Protein AF-A0A933CHG0-F1 (afdb_monomer_lite)

pLDDT: mean 83.46, std 12.08, range [37.94, 97.44]

Radius of gyration: 23.01 Å; chains: 1; bounding box: 54×75×51 Å

Sequence (224 aa):
MDTLAKDLAVVHARWGAADARAVEIQESIRGACANRHPGESYNRANERQVEEFIGLLREEFAGGTYEVERGGEEGAASLFVARWEQARHRRDAPCVVIERQRLSPWALRTTRWNFIFTVPGDSPEVFLLVAHYDTWRGPGADDNTTGEEILKQYLLADLRTPKRPRLTHVYFLAGSEECGLVGLLSQLLLAGGLIAAIQAWQQGSWLYLAAALALCPLASYRFG

Secondary structure (DSSP, 8-state):
-HHHHHHHHHHHHTTHHHHHHHHHHHHHHHHHHH---TT--HHHHHHHHHHHHHHHHHHHTTTSEEEEEESSSTTHHHHHHHHHHHHHH--SS--EEEEEEEPPTTS--S-SEEEEEEE--SSS-EEEEEEE---SSS--IIIIIHHHHHHHHHHHHHHHSSS--SSEEEEEEESSGGGHHHHHHHHHHHHHHHHHHHHHHHHT-HHHHHHHHHHGGGG-----

Foldseek 3Di:
DPVVVVVVVVVVVVCVVVVVVVVVLVVVLVCLQVQADVPGDLQRSLVVVVVVLVVVCCVVVPPQEAEAEAPDDPPRVVSLVVSVVVQQPDFQAWGWYWYWYAWDPLADFQYGTKIKIKTAAPDQAEDEQEAERGDDDGNCSVPPSSSVSVLSVVVVVQRPDRGHHHYIYMYIHDGRVVCVVLQVVLVVLQVQLVVLVVCCVVVVDPVSVVSNVVSNVSNSNHGD

Structure (mmCIF, N/CA/C/O backbone):
data_AF-A0A933CHG0-F1
#
_entry.id   AF-A0A933CHG0-F1
#
loop_
_atom_site.group_PDB
_atom_site.id
_atom_site.type_symbol
_atom_site.label_atom_id
_atom_site.label_alt_id
_atom_site.label_comp_id
_atom_site.label_asym_id
_atom_site.label_entity_id
_atom_site.label_seq_id
_atom_site.pdbx_PDB_ins_code
_atom_site.Cartn_x
_atom_site.Cartn_y
_atom_site.Cartn_z
_atom_site.occupancy
_atom_site.B_iso_or_equiv
_atom_site.auth_seq_id
_atom_site.auth_comp_id
_atom_site.auth_asym_id
_atom_site.auth_atom_id
_atom_site.pdbx_PDB_model_num
ATOM 1 N N . MET A 1 1 ? 14.274 -43.061 -8.828 1.00 56.06 1 MET A N 1
ATOM 2 C CA . MET A 1 1 ? 13.926 -41.646 -9.098 1.00 56.06 1 MET A CA 1
ATOM 3 C C . MET A 1 1 ? 12.417 -41.388 -9.138 1.00 56.06 1 MET A C 1
ATOM 5 O O . MET A 1 1 ? 12.035 -40.242 -8.984 1.00 56.06 1 MET A O 1
ATOM 9 N N . ASP A 1 2 ? 11.563 -42.410 -9.280 1.00 72.50 2 ASP A N 1
ATOM 10 C CA . ASP A 1 2 ? 10.112 -42.233 -9.492 1.00 72.50 2 ASP A CA 1
ATOM 11 C C . ASP A 1 2 ? 9.286 -42.007 -8.201 1.00 72.50 2 ASP A C 1
ATOM 13 O O . ASP A 1 2 ? 8.301 -41.278 -8.200 1.00 72.50 2 ASP A O 1
ATOM 17 N N . THR A 1 3 ? 9.712 -42.568 -7.065 1.00 73.81 3 THR A N 1
ATOM 18 C CA . THR A 1 3 ? 9.018 -42.417 -5.770 1.00 73.81 3 THR A CA 1
ATOM 19 C C . THR A 1 3 ? 9.155 -41.015 -5.184 1.00 73.81 3 THR A C 1
ATOM 21 O O . THR A 1 3 ? 8.153 -40.406 -4.843 1.00 73.81 3 THR A O 1
ATOM 24 N N . LEU A 1 4 ? 10.368 -40.451 -5.172 1.00 74.94 4 LEU A N 1
ATOM 25 C CA . LEU A 1 4 ? 10.611 -39.090 -4.676 1.00 74.94 4 LEU A CA 1
ATOM 26 C C . LEU A 1 4 ? 9.810 -38.036 -5.462 1.00 74.94 4 LEU A C 1
ATOM 28 O O . LEU A 1 4 ? 9.261 -37.116 -4.867 1.00 74.94 4 LEU A O 1
ATOM 32 N N . ALA A 1 5 ? 9.709 -38.186 -6.787 1.00 74.94 5 ALA A N 1
ATOM 33 C CA . ALA A 1 5 ? 8.929 -37.285 -7.633 1.00 74.94 5 ALA A CA 1
ATOM 34 C C . ALA A 1 5 ? 7.419 -37.381 -7.348 1.00 74.94 5 ALA A C 1
ATOM 36 O O . ALA A 1 5 ? 6.738 -36.357 -7.302 1.00 74.94 5 ALA A O 1
ATOM 37 N N . LYS A 1 6 ? 6.899 -38.592 -7.100 1.00 75.94 6 LYS A N 1
ATOM 38 C CA . LYS A 1 6 ? 5.506 -38.808 -6.678 1.00 75.94 6 LYS A CA 1
ATOM 39 C C . LYS A 1 6 ? 5.229 -38.243 -5.286 1.00 75.94 6 LYS A C 1
ATOM 41 O O . LYS A 1 6 ? 4.208 -37.587 -5.100 1.00 75.94 6 LYS A O 1
ATOM 46 N N . ASP A 1 7 ? 6.145 -38.433 -4.342 1.00 78.69 7 ASP A N 1
ATOM 47 C CA . ASP A 1 7 ? 6.012 -37.922 -2.975 1.00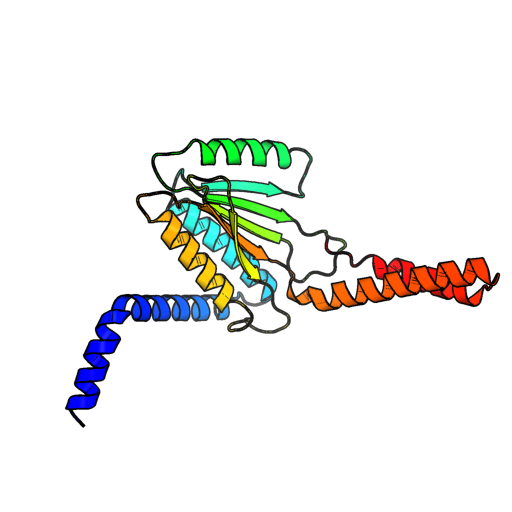 78.69 7 ASP A CA 1
ATOM 48 C C . ASP A 1 7 ? 6.030 -36.386 -2.953 1.00 78.69 7 ASP A C 1
ATOM 50 O O . ASP A 1 7 ? 5.183 -35.762 -2.312 1.00 78.69 7 ASP A O 1
ATOM 54 N N . LEU A 1 8 ? 6.921 -35.765 -3.734 1.00 72.75 8 LEU A N 1
ATOM 55 C CA . LEU A 1 8 ? 6.929 -34.316 -3.956 1.00 72.75 8 LEU A CA 1
ATOM 56 C C . LEU A 1 8 ? 5.630 -33.840 -4.608 1.00 72.75 8 LEU A C 1
ATOM 58 O O . LEU A 1 8 ? 5.041 -32.879 -4.125 1.00 72.75 8 LEU A O 1
ATOM 62 N N . ALA A 1 9 ? 5.131 -34.517 -5.643 1.00 74.56 9 ALA A N 1
ATOM 63 C CA . ALA A 1 9 ? 3.878 -34.135 -6.292 1.00 74.56 9 ALA A CA 1
ATOM 64 C C . ALA A 1 9 ? 2.680 -34.164 -5.324 1.00 74.56 9 ALA A C 1
ATOM 66 O O . ALA A 1 9 ? 1.841 -33.267 -5.364 1.00 74.56 9 ALA A O 1
ATOM 67 N N . VAL A 1 10 ? 2.617 -35.139 -4.410 1.00 77.00 10 VAL A N 1
ATOM 68 C CA . VAL A 1 10 ? 1.575 -35.211 -3.367 1.00 77.00 10 VAL A CA 1
ATOM 69 C C . VAL A 1 10 ? 1.716 -34.082 -2.345 1.00 77.00 10 VAL A C 1
ATOM 71 O O . VAL A 1 10 ? 0.706 -33.552 -1.880 1.00 77.00 10 VAL A O 1
ATOM 74 N N . VAL A 1 11 ? 2.943 -33.693 -1.990 1.00 70.00 11 VAL A N 1
ATOM 75 C CA . VAL A 1 11 ? 3.192 -32.545 -1.106 1.00 70.00 11 VAL A CA 1
ATOM 76 C C . VAL A 1 11 ? 2.810 -31.236 -1.799 1.00 70.00 11 VAL A C 1
ATOM 78 O O . VAL A 1 11 ? 2.064 -30.456 -1.216 1.00 70.00 11 VAL A O 1
ATOM 81 N N . HIS A 1 12 ? 3.232 -31.019 -3.044 1.00 66.44 12 HIS A N 1
ATOM 82 C CA . HIS A 1 12 ? 2.905 -29.825 -3.831 1.00 66.44 12 HIS A CA 1
ATOM 83 C C . HIS A 1 12 ? 1.410 -29.711 -4.138 1.00 66.44 12 HIS A C 1
ATOM 85 O O . HIS A 1 12 ? 0.852 -28.623 -4.058 1.00 66.44 12 HIS A O 1
ATOM 91 N N . ALA A 1 13 ? 0.713 -30.824 -4.384 1.00 70.25 13 ALA A N 1
ATOM 92 C CA . ALA A 1 13 ? -0.734 -30.812 -4.600 1.00 70.25 13 ALA A CA 1
ATOM 93 C C . ALA A 1 13 ? -1.509 -30.214 -3.410 1.00 70.25 13 ALA A C 1
ATOM 95 O O . ALA A 1 13 ? -2.532 -29.563 -3.613 1.00 70.25 13 ALA A O 1
ATOM 96 N N . ARG A 1 14 ? -1.006 -30.367 -2.174 1.00 65.56 14 ARG A N 1
ATOM 97 C CA . ARG A 1 14 ? -1.597 -29.742 -0.972 1.00 65.56 14 ARG A CA 1
ATOM 98 C C . ARG A 1 14 ? -1.479 -28.218 -0.982 1.00 65.56 14 ARG A C 1
ATOM 100 O O . ARG A 1 14 ? -2.258 -27.549 -0.311 1.00 65.56 14 ARG A O 1
ATOM 107 N N . TRP A 1 15 ? -0.530 -27.692 -1.749 1.00 58.38 15 TRP A N 1
ATOM 108 C CA . TRP A 1 15 ? -0.221 -26.274 -1.879 1.00 58.38 15 TRP A CA 1
ATOM 109 C C . TRP A 1 15 ? -0.557 -25.721 -3.263 1.00 58.38 15 TRP A C 1
ATOM 111 O O . TRP A 1 15 ? -0.242 -24.570 -3.524 1.00 58.38 15 TRP A O 1
ATOM 121 N N . GLY A 1 16 ? -1.236 -26.470 -4.141 1.00 63.81 16 GLY A N 1
ATOM 122 C CA . GLY A 1 16 ? -1.478 -26.036 -5.525 1.00 63.81 16 GLY A CA 1
ATOM 123 C C . GLY A 1 16 ? -2.173 -24.670 -5.637 1.00 63.81 16 GLY A C 1
ATOM 124 O O . GLY A 1 16 ? -1.869 -23.891 -6.535 1.00 63.81 16 GLY A O 1
ATOM 125 N N . ALA A 1 17 ? -3.045 -24.335 -4.679 1.00 70.12 17 ALA A N 1
ATOM 126 C CA . ALA A 1 17 ? -3.645 -23.004 -4.577 1.00 70.12 17 ALA A CA 1
ATOM 127 C C . ALA A 1 17 ? -2.637 -21.916 -4.150 1.00 70.12 17 ALA A C 1
ATOM 129 O O . ALA A 1 17 ? -2.712 -20.790 -4.633 1.00 70.12 17 ALA A O 1
ATOM 130 N N . ALA A 1 18 ? -1.686 -22.246 -3.273 1.00 70.12 18 ALA A N 1
ATOM 131 C CA . ALA A 1 18 ? -0.604 -21.350 -2.872 1.00 70.12 18 ALA A CA 1
ATOM 132 C C . ALA A 1 18 ? 0.417 -21.146 -4.004 1.00 70.12 18 ALA A C 1
ATOM 134 O O . ALA A 1 18 ? 0.850 -20.020 -4.217 1.00 70.12 18 ALA A O 1
ATOM 135 N N . ASP A 1 19 ? 0.733 -22.190 -4.776 1.00 77.62 19 ASP A N 1
ATOM 136 C CA . ASP A 1 19 ? 1.618 -22.098 -5.944 1.00 77.62 19 ASP A CA 1
ATOM 137 C C . ASP A 1 19 ? 0.990 -21.222 -7.038 1.00 77.62 19 ASP A C 1
ATOM 139 O O . ASP A 1 19 ? 1.638 -20.311 -7.550 1.00 77.62 19 ASP A O 1
ATOM 143 N N . ALA A 1 20 ? -0.298 -21.419 -7.342 1.00 81.00 20 ALA A N 1
ATOM 144 C CA . ALA A 1 20 ? -1.024 -20.559 -8.278 1.00 81.00 20 ALA A CA 1
ATOM 145 C C . ALA A 1 20 ? -1.040 -19.093 -7.811 1.00 81.00 20 ALA A C 1
ATOM 147 O O . ALA A 1 20 ? -0.793 -18.184 -8.602 1.00 81.00 20 ALA A O 1
ATOM 148 N N . ARG A 1 21 ? -1.256 -18.865 -6.509 1.00 81.50 21 ARG A N 1
ATOM 149 C CA . ARG A 1 21 ? -1.220 -17.526 -5.910 1.00 81.50 21 ARG A CA 1
ATOM 150 C C . ARG A 1 21 ? 0.168 -16.894 -5.974 1.00 81.50 21 ARG A C 1
ATOM 152 O O . ARG A 1 21 ? 0.282 -15.698 -6.220 1.00 81.50 21 ARG A O 1
ATOM 159 N N . ALA A 1 22 ? 1.221 -17.679 -5.770 1.00 85.94 22 ALA A N 1
ATOM 160 C CA . ALA A 1 22 ? 2.596 -17.212 -5.884 1.00 85.94 22 ALA A CA 1
ATOM 161 C C . ALA A 1 22 ? 2.940 -16.824 -7.328 1.00 85.94 22 ALA A C 1
ATOM 163 O O . ALA A 1 22 ? 3.597 -15.806 -7.534 1.00 85.94 22 ALA A O 1
ATOM 164 N N . VAL A 1 23 ? 2.469 -17.584 -8.323 1.00 88.50 23 VAL A N 1
ATOM 165 C CA . VAL A 1 23 ? 2.635 -17.231 -9.743 1.00 88.50 23 VAL A CA 1
ATOM 166 C C . VAL A 1 23 ? 1.923 -15.919 -10.064 1.00 88.50 23 VAL A C 1
ATOM 168 O O . VAL A 1 23 ? 2.544 -15.038 -10.650 1.00 88.50 23 VAL A O 1
ATOM 171 N N . GLU A 1 24 ? 0.675 -15.751 -9.621 1.00 87.75 24 GLU A N 1
ATOM 172 C CA . GLU A 1 24 ? -0.082 -14.504 -9.799 1.00 87.75 24 GLU A CA 1
ATOM 173 C C . GLU A 1 24 ? 0.659 -13.306 -9.186 1.00 87.75 24 GLU A C 1
ATOM 175 O O . GLU A 1 24 ? 0.861 -12.295 -9.851 1.00 87.75 24 GLU A O 1
ATOM 180 N N . ILE A 1 25 ? 1.155 -13.441 -7.950 1.00 89.19 25 ILE A N 1
ATOM 181 C CA . ILE A 1 25 ? 1.951 -12.396 -7.289 1.00 89.19 25 ILE A CA 1
ATOM 182 C C . ILE A 1 25 ? 3.222 -12.088 -8.091 1.00 89.19 25 ILE A C 1
ATOM 184 O O . ILE A 1 25 ? 3.541 -10.924 -8.314 1.00 89.19 25 ILE A O 1
ATOM 188 N N . GLN A 1 26 ? 3.945 -13.106 -8.566 1.00 92.06 26 GLN A N 1
ATOM 189 C CA . GLN A 1 26 ? 5.151 -12.902 -9.375 1.00 92.06 26 GLN A CA 1
ATOM 190 C C . GLN A 1 26 ? 4.858 -12.199 -10.703 1.00 92.06 26 GLN A C 1
ATOM 192 O O . GLN A 1 26 ? 5.667 -11.390 -11.159 1.00 92.06 26 GLN A O 1
ATOM 197 N N . GLU A 1 27 ? 3.734 -12.509 -11.343 1.00 93.12 27 GLU A N 1
ATOM 198 C CA . GLU A 1 27 ? 3.296 -11.842 -12.567 1.00 93.12 27 GLU A CA 1
ATOM 199 C C . GLU A 1 27 ? 2.912 -10.388 -12.306 1.00 93.12 27 GLU A C 1
ATOM 201 O O . GLU A 1 27 ? 3.378 -9.515 -13.041 1.00 93.12 27 GLU A O 1
ATOM 206 N N . SER A 1 28 ? 2.178 -10.110 -11.225 1.00 90.56 28 SER A N 1
ATOM 207 C CA . SER A 1 28 ? 1.874 -8.742 -10.797 1.00 90.56 28 SER A CA 1
ATOM 208 C C . SER A 1 28 ? 3.139 -7.944 -10.501 1.00 90.56 28 SER A C 1
ATOM 210 O O . SER A 1 28 ? 3.278 -6.838 -11.015 1.00 90.56 28 SER A O 1
ATOM 212 N N . ILE A 1 29 ? 4.110 -8.515 -9.776 1.00 91.31 29 ILE A N 1
ATOM 213 C CA . ILE A 1 29 ? 5.400 -7.859 -9.498 1.00 91.31 29 ILE A CA 1
ATOM 214 C C . ILE A 1 29 ? 6.130 -7.548 -10.807 1.00 91.31 29 ILE A C 1
ATOM 216 O O . ILE A 1 29 ? 6.576 -6.422 -11.014 1.00 91.31 29 ILE A O 1
ATOM 220 N N . ARG A 1 30 ? 6.237 -8.515 -11.732 1.00 92.62 30 ARG A N 1
ATOM 221 C CA . ARG A 1 30 ? 6.865 -8.262 -13.043 1.00 92.62 30 ARG A CA 1
ATOM 222 C C . ARG A 1 30 ? 6.141 -7.155 -13.804 1.00 92.62 30 ARG A C 1
ATOM 224 O O . ARG A 1 30 ? 6.805 -6.307 -14.399 1.00 92.62 30 ARG A O 1
ATOM 231 N N . GLY A 1 31 ? 4.809 -7.164 -13.777 1.00 90.12 31 GLY A N 1
ATOM 232 C CA . GLY A 1 31 ? 3.965 -6.131 -14.364 1.00 90.12 31 GLY A CA 1
ATOM 233 C C . GLY A 1 31 ? 4.266 -4.758 -13.772 1.00 90.12 31 GLY A C 1
ATOM 234 O O . GLY A 1 31 ? 4.619 -3.850 -14.517 1.00 90.12 31 GLY A O 1
ATOM 235 N N . ALA A 1 32 ? 4.221 -4.625 -12.448 1.00 87.75 32 ALA A N 1
ATOM 236 C CA . ALA A 1 32 ? 4.522 -3.396 -11.717 1.00 87.75 32 ALA A CA 1
ATOM 237 C C . ALA A 1 32 ? 5.923 -2.854 -12.049 1.00 87.75 32 ALA A C 1
ATOM 239 O O . ALA A 1 32 ? 6.078 -1.690 -12.427 1.00 87.75 32 ALA A O 1
ATOM 240 N N . CYS A 1 33 ? 6.941 -3.719 -12.031 1.00 87.62 33 CYS A N 1
ATOM 241 C CA . CYS A 1 33 ? 8.318 -3.346 -12.349 1.00 87.62 33 CYS A CA 1
ATOM 242 C C . CYS A 1 33 ? 8.514 -2.896 -13.810 1.00 87.62 33 CYS A C 1
ATOM 244 O O . CYS A 1 33 ? 9.384 -2.066 -14.088 1.00 87.62 33 CYS A O 1
ATOM 246 N N . ALA A 1 34 ? 7.744 -3.451 -14.752 1.00 89.88 34 ALA A N 1
ATOM 247 C CA . ALA A 1 34 ? 7.838 -3.132 -16.177 1.00 89.88 34 ALA A CA 1
ATOM 248 C C . ALA A 1 34 ? 6.931 -1.962 -16.600 1.00 89.88 34 ALA A C 1
ATOM 250 O O . ALA A 1 34 ? 7.231 -1.272 -17.576 1.00 89.88 34 ALA A O 1
ATOM 251 N N . ASN A 1 35 ? 5.836 -1.721 -15.875 1.00 85.06 35 ASN A N 1
ATOM 252 C CA . ASN A 1 35 ? 4.782 -0.762 -16.209 1.00 85.06 35 ASN A CA 1
ATOM 253 C C . ASN A 1 35 ? 5.141 0.675 -15.793 1.00 85.06 35 ASN A C 1
ATOM 255 O O . ASN A 1 35 ? 4.402 1.342 -15.065 1.00 85.06 35 ASN A O 1
ATOM 259 N N . ARG A 1 36 ? 6.295 1.157 -16.260 1.00 91.31 36 ARG A N 1
ATOM 260 C CA . ARG A 1 36 ? 6.745 2.548 -16.121 1.00 91.31 36 ARG A CA 1
ATOM 261 C C . ARG A 1 36 ? 6.706 3.234 -17.479 1.00 91.31 36 ARG A C 1
ATOM 263 O O . ARG A 1 36 ? 7.294 2.739 -18.442 1.00 91.31 36 ARG A O 1
ATOM 270 N N . HIS A 1 37 ? 6.072 4.399 -17.560 1.00 90.94 37 HIS A N 1
ATOM 271 C CA . HIS A 1 37 ? 6.030 5.155 -18.808 1.00 90.94 37 HIS A CA 1
ATOM 272 C C . HIS A 1 37 ? 7.396 5.783 -19.150 1.00 90.94 37 HIS A C 1
ATOM 274 O O . HIS A 1 37 ? 8.185 6.105 -18.253 1.00 90.94 37 HIS A O 1
ATOM 280 N N . PRO A 1 38 ? 7.703 6.010 -20.442 1.00 91.00 38 PRO A N 1
ATOM 281 C CA . PRO A 1 38 ? 8.909 6.730 -20.835 1.00 91.00 38 PRO A CA 1
ATOM 282 C C . PRO A 1 38 ? 8.991 8.110 -20.163 1.00 91.00 38 PRO A C 1
ATOM 284 O O . PRO A 1 38 ? 8.072 8.917 -20.265 1.00 91.00 38 PRO A O 1
ATOM 287 N N . GLY A 1 39 ? 10.099 8.377 -19.465 1.00 89.25 39 GLY A N 1
ATOM 288 C CA . GLY A 1 39 ? 10.318 9.634 -18.733 1.00 89.25 39 GLY A CA 1
ATOM 289 C C . GLY A 1 39 ? 9.680 9.707 -17.338 1.00 89.25 39 GLY A C 1
ATOM 290 O O . GLY A 1 39 ? 9.928 10.667 -16.612 1.00 89.25 39 GLY A O 1
ATOM 291 N N . GLU A 1 40 ? 8.912 8.698 -16.924 1.00 93.06 40 GLU A N 1
ATOM 292 C CA . GLU A 1 40 ? 8.341 8.601 -15.578 1.00 93.06 40 GLU A CA 1
ATOM 293 C C . GLU A 1 40 ? 9.400 8.107 -14.574 1.00 93.06 40 GLU A C 1
ATOM 295 O O . GLU A 1 40 ? 10.226 7.242 -14.888 1.00 93.06 40 GLU A O 1
ATOM 300 N N . SER A 1 41 ? 9.412 8.652 -13.354 1.00 91.50 41 SER A N 1
ATOM 301 C CA . SER A 1 41 ? 10.220 8.091 -12.265 1.00 91.50 41 SER A CA 1
ATOM 302 C C . SER A 1 41 ? 9.536 6.855 -11.681 1.00 91.50 41 SER A C 1
ATOM 304 O O . SER A 1 41 ? 8.314 6.756 -11.720 1.00 91.50 41 SER A O 1
ATOM 306 N N . TYR A 1 42 ? 10.300 5.936 -11.086 1.00 91.06 42 TYR A N 1
ATOM 307 C CA . TYR A 1 42 ? 9.718 4.761 -10.425 1.00 91.06 42 TYR A CA 1
ATOM 308 C C . TYR A 1 42 ? 8.703 5.153 -9.343 1.00 91.06 42 TYR A C 1
ATOM 310 O O . TYR A 1 42 ? 7.581 4.678 -9.372 1.00 91.06 42 TYR A O 1
ATOM 318 N N . ASN A 1 43 ? 9.011 6.149 -8.509 1.00 92.25 43 ASN A N 1
ATOM 319 C CA . ASN A 1 43 ? 8.068 6.628 -7.490 1.00 92.25 43 ASN A CA 1
ATOM 320 C C . ASN A 1 43 ? 6.750 7.183 -8.062 1.00 92.25 43 ASN A C 1
ATOM 322 O O . ASN A 1 43 ? 5.702 7.010 -7.448 1.00 92.25 43 ASN A O 1
ATOM 326 N N . ARG A 1 44 ? 6.767 7.822 -9.244 1.00 92.62 44 ARG A N 1
ATOM 327 C CA . ARG A 1 44 ? 5.519 8.243 -9.906 1.00 92.62 44 ARG A CA 1
ATOM 328 C C . ARG A 1 44 ? 4.748 7.061 -10.484 1.00 92.62 44 ARG A C 1
ATOM 330 O O . ARG A 1 44 ? 3.527 7.052 -10.377 1.00 92.62 44 ARG A O 1
ATOM 337 N N . ALA A 1 45 ? 5.453 6.094 -11.068 1.00 93.44 45 ALA A N 1
ATOM 338 C CA . ALA A 1 45 ? 4.837 4.871 -11.564 1.00 93.44 45 ALA A CA 1
ATOM 339 C C . ALA A 1 45 ? 4.166 4.099 -10.422 1.00 93.44 45 ALA A C 1
ATOM 341 O O . ALA A 1 45 ? 3.008 3.732 -10.557 1.00 93.44 45 ALA A O 1
ATOM 342 N N . ASN A 1 46 ? 4.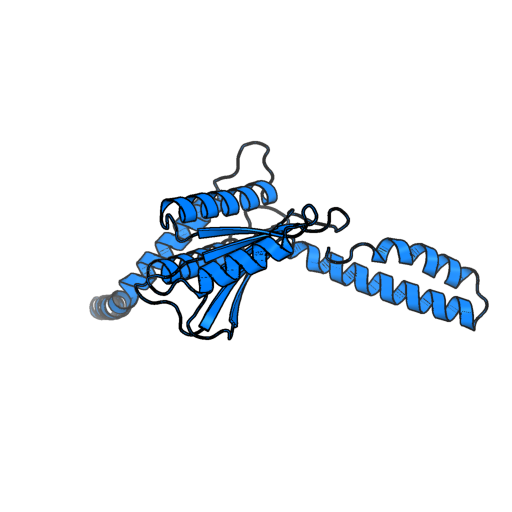838 3.949 -9.280 1.00 93.00 46 ASN A N 1
ATOM 343 C CA . ASN A 1 46 ? 4.303 3.235 -8.123 1.00 93.00 46 ASN A CA 1
ATOM 344 C C . ASN A 1 46 ? 3.057 3.941 -7.560 1.00 93.00 46 ASN A C 1
ATOM 346 O O . ASN A 1 46 ? 2.028 3.303 -7.372 1.00 93.00 46 ASN A O 1
ATOM 350 N N . GLU A 1 47 ? 3.076 5.274 -7.394 1.00 94.06 47 GLU A N 1
ATOM 351 C CA . GLU A 1 47 ? 1.863 6.027 -7.017 1.00 94.06 47 GLU A CA 1
ATOM 352 C C . GLU A 1 47 ? 0.705 5.800 -7.994 1.00 94.06 47 GLU A C 1
ATOM 354 O O . GLU A 1 47 ? -0.430 5.571 -7.577 1.00 94.06 47 GLU A O 1
ATOM 359 N N . ARG A 1 48 ? 0.983 5.877 -9.301 1.00 95.19 48 ARG A N 1
ATOM 360 C CA . ARG A 1 48 ? -0.025 5.642 -10.337 1.00 95.19 48 ARG A CA 1
ATOM 361 C C . ARG A 1 48 ? -0.573 4.219 -10.253 1.00 95.19 48 ARG A C 1
ATOM 363 O O . ARG A 1 48 ? -1.778 4.051 -10.368 1.00 95.19 48 ARG A O 1
ATOM 370 N N . GLN A 1 49 ? 0.272 3.220 -10.029 1.00 94.56 49 GLN A N 1
ATOM 371 C CA . GLN A 1 49 ? -0.142 1.822 -9.912 1.00 94.56 49 GLN A CA 1
ATOM 372 C C . GLN A 1 49 ? -1.029 1.582 -8.681 1.00 94.56 49 GLN A C 1
ATOM 374 O O . GLN A 1 49 ? -1.994 0.821 -8.767 1.00 94.56 49 GLN A O 1
ATOM 379 N N . VAL A 1 50 ? -0.781 2.266 -7.557 1.00 95.62 50 VAL A N 1
ATOM 380 C CA . VAL A 1 50 ? -1.699 2.233 -6.404 1.00 95.62 50 VAL A CA 1
ATOM 381 C C . VAL A 1 50 ? -3.054 2.858 -6.762 1.00 95.62 50 VAL A C 1
ATOM 383 O O . VAL A 1 50 ? -4.098 2.306 -6.418 1.00 95.62 50 VAL A O 1
ATOM 386 N N . GLU A 1 51 ? -3.073 3.967 -7.504 1.00 96.88 51 GLU A N 1
ATOM 387 C CA . GLU A 1 51 ? -4.319 4.592 -7.979 1.00 96.88 51 GLU A CA 1
ATOM 388 C C . GLU A 1 51 ? -5.071 3.734 -9.011 1.00 96.88 51 GLU A C 1
ATOM 390 O O . GLU A 1 51 ? -6.302 3.658 -8.982 1.00 96.88 51 GLU A O 1
ATOM 395 N N . GLU A 1 52 ? -4.353 3.049 -9.902 1.00 96.25 52 GLU A N 1
ATOM 396 C CA . GLU A 1 52 ? -4.913 2.063 -10.835 1.00 96.25 52 GLU A CA 1
ATOM 397 C C . GLU A 1 52 ? -5.557 0.904 -10.070 1.00 96.25 52 GLU A C 1
ATOM 399 O O . GLU A 1 52 ? -6.680 0.507 -10.381 1.00 96.25 52 GLU A O 1
ATOM 404 N N . PHE A 1 53 ? -4.905 0.423 -9.009 1.00 97.00 53 PHE A N 1
ATOM 405 C CA . PHE A 1 53 ? -5.474 -0.587 -8.123 1.00 97.00 53 PHE A CA 1
ATOM 406 C C . PHE A 1 53 ? -6.734 -0.084 -7.401 1.00 97.00 53 PHE A C 1
ATOM 408 O O . PHE A 1 53 ? -7.725 -0.807 -7.329 1.00 97.00 53 PHE A O 1
ATOM 415 N N . ILE A 1 54 ? -6.771 1.173 -6.945 1.00 97.44 54 ILE A N 1
ATOM 416 C CA . ILE A 1 54 ? -8.006 1.787 -6.421 1.00 97.44 54 ILE A CA 1
ATOM 417 C C . ILE A 1 54 ? -9.094 1.857 -7.509 1.00 97.44 54 ILE A C 1
ATOM 419 O O . ILE A 1 54 ? -10.274 1.649 -7.225 1.00 97.44 54 ILE A O 1
ATOM 423 N N . GLY A 1 55 ? -8.721 2.123 -8.765 1.00 97.44 55 GLY A N 1
ATOM 424 C CA . GLY A 1 55 ? -9.586 1.960 -9.942 1.00 97.44 55 GLY A CA 1
ATOM 425 C C . GLY A 1 55 ? -10.216 0.576 -10.021 1.00 97.44 55 GLY A C 1
ATOM 426 O O . GLY A 1 55 ? -11.439 0.465 -10.023 1.00 97.44 55 GLY A O 1
ATOM 427 N N . LEU A 1 56 ? -9.388 -0.463 -9.974 1.00 96.56 56 LEU A N 1
ATOM 428 C CA . LEU A 1 56 ? -9.836 -1.853 -9.992 1.00 96.56 56 LEU A CA 1
ATOM 429 C C . LEU A 1 56 ? -10.789 -2.165 -8.832 1.00 96.56 56 LEU A C 1
ATOM 431 O O . LEU A 1 56 ? -11.831 -2.776 -9.052 1.00 96.56 56 LEU A O 1
ATOM 435 N N . LEU A 1 57 ? -10.492 -1.708 -7.611 1.00 97.19 57 LEU A N 1
ATOM 436 C CA . LEU A 1 57 ? -11.373 -1.932 -6.460 1.00 97.19 57 LEU A CA 1
ATOM 437 C C . LEU A 1 57 ? -12.758 -1.304 -6.661 1.00 97.19 57 LEU A C 1
ATOM 439 O O . LEU A 1 57 ? -13.764 -1.913 -6.298 1.00 97.19 57 LEU A O 1
ATOM 443 N N . ARG A 1 58 ? -12.823 -0.098 -7.237 1.00 96.25 58 ARG A N 1
ATOM 444 C CA . ARG A 1 58 ? -14.099 0.575 -7.537 1.00 96.25 58 ARG A CA 1
ATOM 445 C C . ARG A 1 58 ? -14.935 -0.205 -8.543 1.00 96.25 58 ARG A C 1
ATOM 447 O O . ARG A 1 58 ? -16.156 -0.249 -8.408 1.00 96.25 58 ARG A O 1
ATOM 454 N N . GLU A 1 59 ? -14.281 -0.772 -9.550 1.00 96.06 59 GLU A N 1
ATOM 455 C CA . GLU A 1 59 ? -14.933 -1.543 -10.605 1.00 96.06 59 GLU A CA 1
ATOM 456 C C . GLU A 1 59 ? -15.402 -2.910 -10.093 1.00 96.06 59 GLU A C 1
ATOM 458 O O . GLU A 1 59 ? -16.568 -3.263 -10.269 1.00 96.06 59 GLU A O 1
ATOM 463 N N . GLU A 1 60 ? -14.528 -3.657 -9.413 1.00 95.31 60 GLU A N 1
ATOM 464 C CA . GLU A 1 60 ? -14.813 -5.018 -8.940 1.00 95.31 60 GLU A CA 1
ATOM 465 C C . GLU A 1 60 ? -15.788 -5.035 -7.749 1.00 95.31 60 GLU A C 1
ATOM 467 O O . GLU A 1 60 ? -16.650 -5.910 -7.662 1.00 95.31 60 GLU A O 1
ATOM 472 N N . PHE A 1 61 ? -15.707 -4.044 -6.854 1.00 93.44 61 PHE A N 1
ATOM 473 C CA . PHE A 1 61 ? -16.510 -3.967 -5.626 1.00 93.44 61 PHE A CA 1
ATOM 474 C C . PHE A 1 61 ? -17.435 -2.746 -5.624 1.00 93.44 61 PHE A C 1
ATOM 476 O O . PHE A 1 61 ? -17.513 -2.001 -4.641 1.00 93.44 61 PHE A O 1
ATOM 483 N N . ALA A 1 62 ? -18.157 -2.534 -6.727 1.00 88.44 62 ALA A N 1
ATOM 484 C CA . ALA A 1 62 ? -19.064 -1.403 -6.900 1.00 88.44 62 ALA A CA 1
ATOM 485 C C . ALA A 1 62 ? -20.034 -1.231 -5.708 1.00 88.44 62 ALA A C 1
ATOM 487 O O . ALA A 1 62 ? -20.736 -2.153 -5.289 1.00 88.44 62 ALA A O 1
ATOM 488 N N . GLY A 1 63 ? -20.056 -0.025 -5.131 1.00 86.50 63 GLY A N 1
ATOM 489 C CA . GLY A 1 63 ? -20.849 0.304 -3.936 1.00 86.50 63 GLY A CA 1
ATOM 490 C C . GLY A 1 63 ? -20.246 -0.165 -2.602 1.00 86.50 63 GLY A C 1
ATOM 491 O O . GLY A 1 63 ? -20.794 0.144 -1.545 1.00 86.50 63 GLY A O 1
ATOM 492 N N . GLY A 1 64 ? -19.134 -0.906 -2.624 1.00 90.88 64 GLY A N 1
ATOM 493 C CA . GLY A 1 64 ? -18.349 -1.352 -1.464 1.00 90.88 64 GLY A CA 1
ATOM 494 C C . GLY A 1 64 ? -17.055 -0.578 -1.229 1.00 90.88 64 GLY A C 1
ATOM 495 O O . GLY A 1 64 ? -16.316 -0.916 -0.310 1.00 90.88 64 GLY A O 1
ATOM 496 N N . THR A 1 65 ? -16.784 0.459 -2.016 1.00 94.38 65 THR A N 1
ATOM 497 C CA . THR A 1 65 ? -15.593 1.306 -1.891 1.00 94.38 65 THR A CA 1
ATOM 498 C C . THR A 1 65 ? -15.961 2.702 -1.399 1.00 94.38 65 THR A C 1
ATOM 500 O O . THR A 1 65 ? -16.775 3.390 -2.020 1.00 94.38 65 THR A O 1
ATOM 503 N N . TYR A 1 66 ? -15.335 3.146 -0.312 1.00 93.25 66 TYR A N 1
ATOM 504 C CA . TYR A 1 66 ? -15.543 4.469 0.272 1.00 93.25 66 TYR A CA 1
ATOM 505 C C . TYR A 1 66 ? -14.231 5.245 0.291 1.00 93.25 66 TYR A C 1
ATOM 507 O O . TYR A 1 66 ? -13.320 4.894 1.028 1.00 93.25 66 TYR A O 1
ATOM 515 N N . GLU A 1 67 ? -14.131 6.308 -0.497 1.00 91.75 67 GLU A N 1
ATOM 516 C CA . GLU A 1 67 ? -12.885 7.065 -0.638 1.00 91.75 67 GLU A CA 1
ATOM 517 C C . GLU A 1 67 ? -12.893 8.357 0.169 1.00 91.75 67 GLU A C 1
ATOM 519 O O . GLU A 1 67 ? -13.902 9.070 0.232 1.00 91.75 67 GLU A O 1
ATOM 524 N N . VAL A 1 68 ? -11.745 8.651 0.774 1.00 87.88 68 VAL A N 1
ATOM 525 C CA . VAL A 1 68 ? -11.500 9.827 1.606 1.00 87.88 68 VAL A CA 1
ATOM 526 C C . VAL A 1 68 ? -10.068 10.311 1.409 1.00 87.88 68 VAL A C 1
ATOM 528 O O . VAL A 1 68 ? -9.155 9.534 1.141 1.00 87.88 68 VAL A O 1
ATOM 531 N N . GLU A 1 69 ? -9.862 11.615 1.531 1.00 84.00 69 GLU A N 1
ATOM 532 C CA . GLU A 1 69 ? -8.546 12.240 1.412 1.00 84.00 69 GLU A CA 1
ATOM 533 C C . GLU A 1 69 ? -8.283 13.050 2.679 1.00 84.00 69 GLU A C 1
ATOM 535 O O . GLU A 1 69 ? -9.140 13.832 3.083 1.00 84.00 69 GLU A O 1
ATOM 540 N N . ARG A 1 70 ? -7.126 12.862 3.322 1.00 72.56 70 ARG A N 1
ATOM 541 C CA . ARG A 1 70 ? -6.692 13.587 4.525 1.00 72.56 70 ARG A CA 1
ATOM 542 C C . ARG A 1 70 ? -5.445 14.415 4.206 1.00 72.56 70 ARG A C 1
ATOM 544 O O . ARG A 1 70 ? -4.521 13.929 3.563 1.00 72.56 70 ARG A O 1
ATOM 551 N N . GLY A 1 71 ? -5.407 15.665 4.673 1.00 62.16 71 GLY A N 1
ATOM 552 C CA . GLY A 1 71 ? -4.316 16.609 4.376 1.00 62.16 71 GLY A CA 1
ATOM 553 C C . GLY A 1 71 ? -4.576 17.543 3.181 1.00 62.16 71 GLY A C 1
ATOM 554 O O . GLY A 1 71 ? -3.652 18.225 2.739 1.00 62.16 71 GLY A O 1
ATOM 555 N N . GLY A 1 72 ? -5.815 17.567 2.669 1.00 59.44 72 GLY A N 1
ATOM 556 C CA . GLY A 1 72 ? -6.386 18.639 1.837 1.00 59.44 72 GLY A CA 1
ATOM 557 C C . GLY A 1 72 ? -7.200 19.651 2.668 1.00 59.44 72 GLY A C 1
ATOM 558 O O . GLY A 1 72 ? -7.111 19.627 3.894 1.00 59.44 72 GLY A O 1
ATOM 559 N N . GLU A 1 73 ? -7.965 20.540 2.017 1.00 53.78 73 GLU A N 1
ATOM 560 C CA . GLU A 1 73 ? -8.760 21.619 2.653 1.00 53.78 73 GLU A CA 1
ATOM 561 C C . GLU A 1 73 ? -9.628 21.159 3.854 1.00 53.78 73 GLU A C 1
ATOM 563 O O . GLU A 1 73 ? -9.998 19.986 3.981 1.00 53.78 73 GLU A O 1
ATOM 568 N N . GLU A 1 74 ? -9.958 22.096 4.755 1.00 51.03 74 GLU A N 1
ATOM 569 C CA . GLU A 1 74 ? -10.784 21.853 5.949 1.00 51.03 74 GLU A CA 1
ATOM 570 C C . GLU A 1 74 ? -12.112 21.146 5.589 1.00 51.03 74 GLU A C 1
ATOM 572 O O . GLU A 1 74 ? -12.953 21.691 4.883 1.00 51.03 74 GLU A O 1
ATOM 577 N N . GLY A 1 75 ? -12.310 19.911 6.078 1.00 60.53 75 GLY A N 1
ATOM 578 C CA . GLY A 1 75 ? -13.512 19.094 5.808 1.00 60.53 75 GLY A CA 1
ATOM 579 C C . GLY A 1 75 ? -13.241 17.596 5.613 1.00 60.53 75 GLY A C 1
ATOM 580 O O . GLY A 1 75 ? -14.117 16.759 5.826 1.00 60.53 75 GLY A O 1
ATOM 581 N N . ALA A 1 76 ? -11.997 17.231 5.307 1.00 63.66 76 ALA A N 1
ATOM 582 C CA . ALA A 1 76 ? -11.540 15.846 5.163 1.00 63.66 76 ALA A CA 1
ATOM 583 C C . ALA A 1 76 ? -11.852 14.935 6.370 1.00 63.66 76 ALA A C 1
ATOM 585 O O . ALA A 1 76 ? -12.258 13.782 6.217 1.00 63.66 76 ALA A O 1
ATOM 586 N N . ALA A 1 77 ? -11.671 15.450 7.590 1.00 66.69 77 ALA A N 1
ATOM 587 C CA . ALA A 1 77 ? -11.821 14.662 8.812 1.00 66.69 77 ALA A CA 1
ATOM 588 C C . ALA A 1 77 ? -13.281 14.269 9.098 1.00 66.69 77 ALA A C 1
ATOM 590 O O . ALA A 1 77 ? -13.540 13.140 9.512 1.00 66.69 77 ALA A O 1
ATOM 591 N N . SER A 1 78 ? -14.242 15.164 8.852 1.00 71.81 78 SER A N 1
ATOM 592 C CA . SER A 1 78 ? -15.667 14.866 9.048 1.00 71.81 78 SER A CA 1
ATOM 593 C C . SER A 1 78 ? -16.189 13.893 7.988 1.00 71.81 78 SER A C 1
ATOM 595 O O . SER A 1 78 ? -16.957 12.987 8.314 1.00 71.81 78 SER A O 1
ATOM 597 N N . LEU A 1 79 ? -15.713 14.013 6.744 1.00 76.88 79 LEU A N 1
ATOM 598 C CA . LEU A 1 79 ? -16.000 13.054 5.676 1.00 76.88 79 LEU A CA 1
ATOM 599 C C . LEU A 1 79 ? -15.437 11.664 5.988 1.00 76.88 79 LEU A C 1
ATOM 601 O O . LEU A 1 79 ? -16.154 10.681 5.813 1.00 76.88 79 LEU A O 1
ATOM 605 N N . PHE A 1 80 ? -14.207 11.575 6.510 1.00 77.81 80 PHE A N 1
ATOM 606 C CA . PHE A 1 80 ? -13.631 10.316 6.996 1.00 77.81 80 PHE A CA 1
ATOM 607 C C . PHE A 1 80 ? -14.543 9.632 8.012 1.00 77.81 80 PHE A C 1
ATOM 609 O O . PHE A 1 80 ? -14.920 8.479 7.814 1.00 77.81 80 PHE A O 1
ATOM 616 N N . VAL A 1 81 ? -14.953 10.351 9.060 1.00 79.50 81 VAL A N 1
ATOM 617 C CA . VAL A 1 81 ? -15.831 9.800 10.104 1.00 79.50 81 VAL A CA 1
ATOM 618 C C . VAL A 1 81 ? -17.158 9.322 9.509 1.00 79.50 81 VAL A C 1
ATOM 620 O O . VAL A 1 81 ? -17.591 8.211 9.798 1.00 79.50 81 VAL A O 1
ATOM 623 N N . ALA A 1 82 ? -17.779 10.106 8.625 1.00 84.69 82 ALA A N 1
ATOM 624 C CA . ALA A 1 82 ? -19.045 9.725 8.000 1.00 84.69 82 ALA A CA 1
ATOM 625 C C . ALA A 1 82 ? -18.922 8.466 7.121 1.00 84.69 82 ALA A C 1
ATOM 627 O O . ALA A 1 82 ? -19.764 7.570 7.199 1.00 84.69 82 ALA A O 1
ATOM 628 N N . ARG A 1 83 ? -17.869 8.372 6.299 1.00 86.12 83 ARG A N 1
ATOM 629 C CA . ARG A 1 83 ? -17.605 7.195 5.451 1.00 86.12 83 ARG A CA 1
ATOM 630 C C . ARG A 1 83 ? -17.258 5.965 6.273 1.00 86.12 83 ARG A C 1
ATOM 632 O O . ARG A 1 83 ? -17.710 4.871 5.946 1.00 86.12 83 ARG A O 1
ATOM 639 N N . TRP A 1 84 ? -16.510 6.152 7.354 1.00 85.00 84 TRP A N 1
ATOM 640 C CA . TRP A 1 84 ? -16.187 5.095 8.298 1.00 85.00 84 TRP A CA 1
ATOM 641 C C . TRP A 1 84 ? -17.438 4.517 8.957 1.00 85.00 84 TRP A C 1
ATOM 643 O O . TRP A 1 84 ? -17.641 3.303 8.935 1.00 85.00 84 TRP A O 1
ATOM 653 N N . GLU A 1 85 ? -18.321 5.370 9.476 1.00 87.75 85 GLU A N 1
ATOM 654 C CA . GLU A 1 85 ? -19.586 4.921 10.064 1.00 87.75 85 GLU A CA 1
ATOM 655 C C . GLU A 1 85 ? -20.467 4.224 9.019 1.00 87.75 85 GLU A C 1
ATOM 657 O O . GLU A 1 85 ? -20.982 3.132 9.271 1.00 87.75 85 GLU A O 1
ATOM 662 N N . GLN A 1 86 ? -20.559 4.773 7.803 1.00 88.12 86 GLN A N 1
ATOM 663 C CA . GLN A 1 86 ? -21.273 4.132 6.694 1.00 88.12 86 GLN A CA 1
ATOM 664 C C . GLN A 1 86 ? -20.737 2.717 6.406 1.00 88.12 86 GLN A C 1
ATOM 666 O O . GLN A 1 86 ? -21.518 1.767 6.305 1.00 88.12 86 GLN A O 1
ATOM 671 N N . ALA A 1 87 ? -19.415 2.554 6.324 1.00 88.62 87 ALA A N 1
ATOM 672 C CA . ALA A 1 87 ? -18.772 1.265 6.087 1.00 88.62 87 ALA A CA 1
ATOM 673 C C . ALA A 1 87 ? -18.981 0.287 7.258 1.00 88.62 87 ALA A C 1
ATOM 675 O O . ALA A 1 87 ? -19.255 -0.896 7.051 1.00 88.62 87 ALA A O 1
ATOM 676 N N . ARG A 1 88 ? -18.928 0.763 8.509 1.00 85.62 88 ARG A N 1
ATOM 677 C CA . ARG A 1 88 ? -19.176 -0.078 9.691 1.00 85.62 88 ARG A CA 1
ATOM 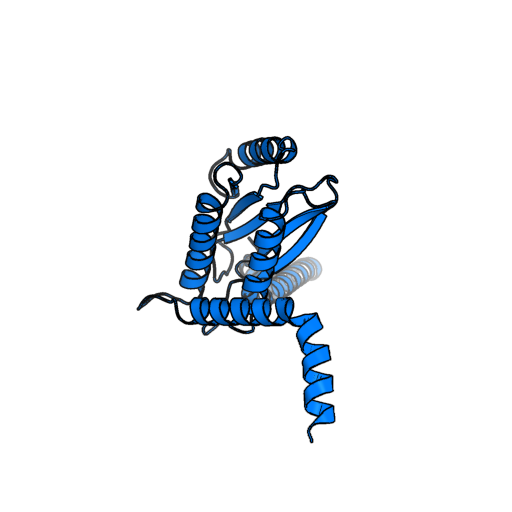678 C C . ARG A 1 88 ? -20.604 -0.597 9.750 1.00 85.62 88 ARG A C 1
ATOM 680 O O . ARG A 1 88 ? -20.788 -1.762 10.116 1.00 85.62 88 ARG A O 1
ATOM 687 N N . HIS A 1 89 ? -21.585 0.227 9.391 1.00 86.94 89 HIS A N 1
ATOM 688 C CA . HIS A 1 89 ? -22.998 -0.155 9.379 1.00 86.94 89 HIS A CA 1
ATOM 689 C C . HIS A 1 89 ? -23.351 -1.149 8.271 1.00 86.94 89 HIS A C 1
ATOM 691 O O . HIS A 1 89 ? -24.347 -1.863 8.394 1.00 86.94 89 HIS A O 1
ATOM 697 N N . ARG A 1 90 ? -22.527 -1.252 7.226 1.00 85.62 90 ARG A N 1
ATOM 698 C CA . ARG A 1 90 ? -22.712 -2.225 6.152 1.00 85.62 90 ARG A CA 1
ATOM 699 C C . ARG A 1 90 ? -22.435 -3.653 6.641 1.00 85.62 90 ARG A C 1
ATOM 701 O O . ARG A 1 90 ? -21.297 -3.988 6.947 1.00 85.62 90 ARG A O 1
ATOM 708 N N . ARG A 1 91 ? -23.452 -4.512 6.746 1.00 80.50 91 ARG A N 1
ATOM 709 C CA . ARG A 1 91 ? -23.320 -5.891 7.286 1.00 80.50 91 ARG A CA 1
ATOM 710 C C . ARG A 1 91 ? -23.488 -6.999 6.245 1.00 80.50 91 ARG A C 1
ATOM 712 O O . ARG A 1 91 ? -23.183 -8.146 6.542 1.00 80.50 91 ARG A O 1
ATOM 719 N N . ASP A 1 92 ? -23.987 -6.659 5.067 1.00 82.62 92 ASP A N 1
ATOM 720 C CA . ASP A 1 92 ? -24.336 -7.576 3.978 1.00 82.62 92 ASP A CA 1
ATOM 721 C C . ASP A 1 92 ? -23.114 -8.174 3.270 1.00 82.62 92 ASP A C 1
ATOM 723 O O . ASP A 1 92 ? -23.171 -9.321 2.839 1.00 82.62 92 ASP A O 1
ATOM 727 N N . ALA A 1 93 ? -22.018 -7.419 3.169 1.00 85.69 93 ALA A N 1
ATOM 728 C CA . ALA A 1 93 ? -20.786 -7.844 2.511 1.00 85.69 93 ALA A CA 1
ATOM 729 C C . ALA A 1 93 ? -19.573 -7.056 3.042 1.00 85.69 93 ALA A C 1
ATOM 731 O O . ALA A 1 93 ? -19.750 -5.972 3.618 1.00 85.69 93 ALA A O 1
ATOM 732 N N . PRO A 1 94 ? -18.339 -7.562 2.851 1.00 92.88 94 PRO A N 1
ATOM 733 C CA . PRO A 1 94 ? -17.136 -6.760 3.027 1.00 92.88 94 PRO A CA 1
ATOM 734 C C . PRO A 1 94 ? -17.151 -5.487 2.178 1.00 92.88 94 PRO A C 1
ATOM 736 O O . PRO A 1 94 ? -17.742 -5.419 1.101 1.00 92.88 94 PRO A O 1
ATOM 739 N N . CYS A 1 95 ? -16.492 -4.458 2.691 1.00 95.75 95 CYS A N 1
ATOM 740 C CA . CYS A 1 95 ? -16.284 -3.186 2.015 1.00 95.75 95 CYS A CA 1
ATOM 741 C C . CYS A 1 95 ? -14.927 -2.621 2.432 1.00 95.75 95 CYS A C 1
ATOM 743 O O . CYS A 1 95 ? -14.318 -3.115 3.381 1.00 95.75 95 CYS A O 1
ATOM 745 N N . VAL A 1 96 ? -14.456 -1.591 1.739 1.00 96.19 96 VAL A N 1
ATOM 746 C CA . VAL A 1 96 ? -13.173 -0.947 2.024 1.00 96.19 96 VAL A CA 1
ATOM 747 C C . VAL A 1 96 ? -13.335 0.564 2.107 1.00 96.19 96 VAL A C 1
ATOM 749 O O . VAL A 1 96 ? -13.984 1.187 1.266 1.00 96.19 96 VAL A O 1
ATOM 752 N N . VAL A 1 97 ? -12.725 1.154 3.131 1.00 94.81 97 VAL A N 1
ATOM 753 C CA . VAL A 1 97 ? -12.491 2.595 3.230 1.00 94.81 97 VAL A CA 1
ATOM 754 C C . VAL A 1 97 ? -11.067 2.877 2.771 1.00 94.81 97 VAL A C 1
ATOM 756 O O . VAL A 1 97 ? -10.124 2.323 3.327 1.00 94.81 97 VAL A O 1
ATOM 759 N N . ILE A 1 98 ? -10.919 3.707 1.747 1.00 95.25 98 ILE A N 1
ATOM 760 C CA . ILE A 1 98 ? -9.656 4.025 1.086 1.00 95.25 98 ILE A CA 1
ATOM 761 C C . ILE A 1 98 ? -9.298 5.465 1.438 1.00 95.25 98 ILE A C 1
ATOM 763 O O . ILE A 1 98 ? -9.948 6.402 0.973 1.00 95.25 98 ILE A O 1
ATOM 767 N N . GLU A 1 99 ? -8.275 5.640 2.263 1.00 89.69 99 GLU A N 1
ATOM 768 C CA . GLU A 1 99 ? -7.752 6.941 2.663 1.00 89.69 99 GLU A CA 1
ATOM 769 C C . GLU A 1 99 ? -6.469 7.266 1.894 1.00 89.69 99 GLU A C 1
ATOM 771 O O . GLU A 1 99 ? -5.492 6.518 1.932 1.00 89.69 99 GLU A O 1
ATOM 776 N N . ARG A 1 100 ? -6.470 8.428 1.234 1.00 91.06 100 ARG A N 1
ATOM 777 C CA . ARG A 1 100 ? -5.272 9.080 0.696 1.00 91.06 100 ARG A CA 1
ATOM 778 C C . ARG A 1 100 ? -4.803 10.122 1.694 1.00 91.06 100 ARG A C 1
ATOM 780 O O . ARG A 1 100 ? -5.439 11.163 1.845 1.00 91.06 100 ARG A O 1
ATOM 787 N N . GLN A 1 101 ? -3.704 9.863 2.385 1.00 85.50 101 GLN A N 1
ATOM 788 C CA . GLN A 1 101 ? -3.144 10.809 3.345 1.00 85.50 101 GLN A CA 1
ATOM 789 C C . GLN A 1 101 ? -1.964 11.548 2.715 1.00 85.50 101 GLN A C 1
ATOM 791 O O . GLN A 1 101 ? -0.929 10.952 2.419 1.00 85.50 101 GLN A O 1
ATOM 796 N N . ARG A 1 102 ? -2.109 12.860 2.507 1.00 85.19 102 ARG A N 1
ATOM 797 C CA . ARG A 1 102 ? -1.068 13.678 1.882 1.00 85.19 102 ARG A CA 1
ATOM 798 C C . ARG A 1 102 ? 0.123 13.808 2.814 1.00 85.19 102 ARG A C 1
ATOM 800 O O . ARG A 1 102 ? -0.018 14.248 3.952 1.00 85.19 102 ARG A O 1
ATOM 807 N N . LEU A 1 103 ? 1.305 13.485 2.306 1.00 80.44 103 LEU A N 1
ATOM 808 C CA . LEU A 1 103 ? 2.557 13.787 2.983 1.00 80.44 103 LEU A CA 1
ATOM 809 C C . LEU A 1 103 ? 2.825 15.293 2.899 1.00 80.44 103 LEU A C 1
ATOM 811 O O . LEU A 1 103 ? 2.486 15.950 1.905 1.00 80.44 103 LEU A O 1
ATOM 815 N N . SER A 1 104 ? 3.472 15.847 3.921 1.00 76.38 104 SER A N 1
ATOM 816 C CA . SER A 1 104 ? 3.820 17.268 3.945 1.00 76.38 104 SER A CA 1
ATOM 817 C C . SER A 1 104 ? 4.689 17.653 2.746 1.00 76.38 104 SER A C 1
ATOM 819 O O . SER A 1 104 ? 5.628 16.927 2.408 1.00 76.38 104 SER A O 1
ATOM 821 N N . PRO A 1 105 ? 4.416 18.794 2.085 1.00 72.00 105 PRO A N 1
ATOM 822 C CA . PRO A 1 105 ? 5.277 19.304 1.023 1.00 72.00 105 PRO A CA 1
ATOM 823 C C . PRO A 1 105 ? 6.646 19.771 1.528 1.00 72.00 105 PRO A C 1
ATOM 825 O O . PRO A 1 105 ? 7.547 19.944 0.713 1.00 72.00 105 PRO A O 1
ATOM 828 N N . TRP A 1 106 ? 6.797 19.961 2.839 1.00 69.06 106 TRP A N 1
ATOM 829 C CA . TRP A 1 106 ? 8.035 20.411 3.477 1.00 69.06 106 TRP A CA 1
ATOM 830 C C . TRP A 1 106 ? 8.954 19.256 3.892 1.00 69.06 106 TRP A C 1
ATOM 832 O O . TRP A 1 106 ? 10.121 19.487 4.197 1.00 69.06 106 TRP A O 1
ATOM 842 N N . ALA A 1 107 ? 8.448 18.019 3.891 1.00 68.25 107 ALA A N 1
ATOM 843 C CA . ALA A 1 107 ? 9.244 16.835 4.185 1.00 68.25 107 ALA A CA 1
ATOM 844 C C . ALA A 1 107 ? 10.068 16.409 2.959 1.00 68.25 107 ALA A C 1
ATOM 846 O O . ALA A 1 107 ? 9.602 16.501 1.818 1.00 68.25 107 ALA A O 1
ATOM 847 N N . LEU A 1 108 ? 11.278 15.886 3.193 1.00 71.94 108 LEU A N 1
ATOM 848 C CA . LEU A 1 108 ? 11.993 15.152 2.151 1.00 71.94 108 LEU A CA 1
ATOM 849 C C . LEU A 1 108 ? 11.219 13.864 1.867 1.00 71.94 108 LEU A C 1
ATOM 851 O O . LEU A 1 108 ? 10.952 13.089 2.783 1.00 71.94 108 LEU A O 1
ATOM 855 N N . ARG A 1 109 ? 10.833 13.671 0.607 1.00 81.19 109 ARG A N 1
ATOM 856 C CA . ARG A 1 109 ? 9.918 12.606 0.210 1.00 81.19 109 ARG A CA 1
ATOM 857 C C . ARG A 1 109 ? 10.187 12.138 -1.211 1.00 81.19 109 ARG A C 1
ATOM 859 O O . ARG A 1 109 ? 10.535 12.936 -2.085 1.00 81.19 109 ARG A O 1
ATOM 866 N N . THR A 1 110 ? 9.982 10.854 -1.435 1.00 86.00 110 THR A N 1
ATOM 867 C CA . THR A 1 110 ? 10.016 10.186 -2.743 1.00 86.00 110 THR A CA 1
ATOM 868 C C . THR A 1 110 ? 8.629 10.168 -3.381 1.00 86.00 110 THR A C 1
ATOM 870 O O . THR A 1 110 ? 8.516 10.254 -4.606 1.00 86.00 110 THR A O 1
ATOM 873 N N . THR A 1 111 ? 7.586 10.128 -2.550 1.00 88.44 111 THR A N 1
ATOM 874 C CA . THR A 1 111 ? 6.171 10.082 -2.930 1.00 88.44 111 THR A CA 1
ATOM 875 C C . THR A 1 111 ? 5.357 11.144 -2.183 1.00 88.44 111 THR A C 1
ATOM 877 O O . THR A 1 111 ? 5.857 11.891 -1.343 1.00 88.44 111 THR A O 1
ATOM 880 N N . ARG A 1 112 ? 4.088 11.297 -2.547 1.00 89.19 112 ARG A N 1
ATOM 881 C CA . ARG A 1 112 ? 3.178 12.362 -2.116 1.00 89.19 112 ARG A CA 1
ATOM 882 C C . ARG A 1 112 ? 2.154 11.883 -1.101 1.00 89.19 112 ARG A C 1
ATOM 884 O O . ARG A 1 112 ? 1.598 12.728 -0.401 1.00 89.19 112 ARG A O 1
ATOM 891 N N . TRP A 1 113 ? 1.894 10.582 -1.039 1.00 89.06 113 TRP A N 1
ATOM 892 C CA . TRP A 1 113 ? 0.757 10.025 -0.317 1.00 89.06 113 TRP A CA 1
ATOM 893 C C . TRP A 1 113 ? 1.141 8.812 0.520 1.00 89.06 113 TRP A C 1
ATOM 895 O O . TRP A 1 113 ? 2.014 8.032 0.164 1.00 89.06 113 TRP A O 1
ATOM 905 N N . ASN A 1 114 ? 0.424 8.635 1.610 1.00 90.50 114 ASN A N 1
ATOM 906 C CA . ASN A 1 114 ? 0.175 7.348 2.229 1.00 90.50 114 ASN A CA 1
ATOM 907 C C . ASN A 1 114 ? -1.173 6.840 1.706 1.00 90.50 114 ASN A C 1
ATOM 909 O O . ASN A 1 114 ? -2.111 7.636 1.595 1.00 90.50 114 ASN A O 1
ATOM 913 N N . PHE A 1 115 ? -1.288 5.543 1.424 1.00 92.94 115 PHE A N 1
ATOM 914 C CA . PHE A 1 115 ? -2.565 4.922 1.066 1.00 92.94 115 PHE A CA 1
ATOM 915 C C . PHE A 1 115 ? -2.963 3.909 2.130 1.00 92.94 115 PHE A C 1
ATOM 917 O O . PHE A 1 115 ? -2.217 2.976 2.422 1.00 92.94 115 PHE A O 1
ATOM 924 N N . ILE A 1 116 ? -4.137 4.095 2.719 1.00 92.12 116 ILE A N 1
ATOM 925 C CA . ILE A 1 116 ? -4.624 3.264 3.817 1.00 92.12 116 ILE A CA 1
ATOM 926 C C . ILE A 1 116 ? -5.948 2.646 3.385 1.00 92.12 116 ILE A C 1
ATOM 928 O O . ILE A 1 116 ? -6.908 3.350 3.087 1.00 92.12 116 ILE A O 1
ATOM 932 N N . PHE A 1 117 ? -6.009 1.322 3.375 1.00 95.94 117 PHE A N 1
ATOM 933 C CA . PHE A 1 117 ? -7.196 0.555 3.027 1.00 95.94 117 PHE A CA 1
ATOM 934 C C . PHE A 1 117 ? -7.706 -0.119 4.287 1.00 95.94 117 PHE A C 1
ATOM 936 O O . PHE A 1 117 ? -7.019 -0.956 4.866 1.00 95.94 117 PHE A O 1
ATOM 943 N N . THR A 1 118 ? -8.907 0.233 4.722 1.00 94.75 118 THR A N 1
ATOM 944 C CA . THR A 1 118 ? -9.499 -0.342 5.926 1.00 94.75 118 THR A CA 1
ATOM 945 C C . THR A 1 118 ? -10.722 -1.167 5.574 1.00 94.75 118 THR A C 1
ATOM 947 O O . THR A 1 118 ? -11.719 -0.627 5.094 1.00 94.75 118 THR A O 1
ATOM 950 N N . VAL A 1 119 ? -10.662 -2.465 5.855 1.00 95.62 119 VAL A N 1
ATOM 951 C CA . VAL A 1 119 ? -11.795 -3.388 5.779 1.00 95.62 119 VAL A CA 1
ATOM 952 C C . VAL A 1 119 ? -12.367 -3.521 7.186 1.00 95.62 119 VAL A C 1
ATOM 954 O O . VAL A 1 119 ? -11.741 -4.135 8.057 1.00 95.62 119 VAL A O 1
ATOM 957 N N . PRO A 1 120 ? -13.534 -2.925 7.475 1.00 94.94 120 PRO A N 1
ATOM 958 C CA . PRO A 1 120 ? -14.052 -2.957 8.827 1.00 94.94 120 PRO A CA 1
ATOM 959 C C . PRO A 1 120 ? -14.485 -4.387 9.184 1.00 94.94 120 PRO A C 1
ATOM 961 O O . PRO A 1 120 ? -15.182 -5.058 8.419 1.00 94.94 120 PRO A O 1
ATOM 964 N N . GLY A 1 121 ? -14.147 -4.833 10.390 1.00 92.44 121 GLY A N 1
ATOM 965 C CA . GLY A 1 121 ? -14.504 -6.155 10.909 1.00 92.44 121 GLY A CA 1
ATOM 966 C C . GLY A 1 121 ? -15.725 -6.142 11.828 1.00 92.44 121 GLY A C 1
ATOM 967 O O . GLY A 1 121 ? -16.399 -5.116 11.985 1.00 92.44 121 GLY A O 1
ATOM 968 N N . ASP A 1 122 ? -16.003 -7.286 12.448 1.00 90.44 122 ASP A N 1
ATOM 969 C CA . ASP A 1 122 ? -17.015 -7.402 13.508 1.00 90.44 122 ASP A CA 1
ATOM 970 C C . ASP A 1 122 ? -16.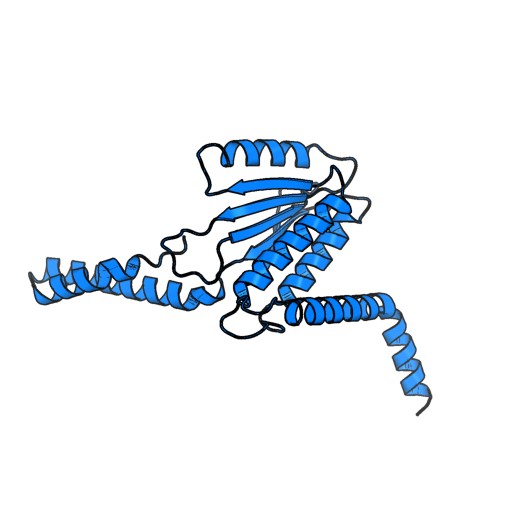561 -6.705 14.805 1.00 90.44 122 ASP A C 1
ATOM 972 O O . ASP A 1 122 ? -17.370 -6.071 15.489 1.00 90.44 122 ASP A O 1
ATOM 976 N N . SER A 1 123 ? -15.260 -6.770 15.107 1.00 87.81 123 SER A N 1
ATOM 977 C CA . SER A 1 123 ? -14.596 -6.075 16.215 1.00 87.81 123 SER A CA 1
ATOM 978 C C . SER A 1 123 ? -13.942 -4.763 15.748 1.00 87.81 123 SER A C 1
ATOM 980 O O . SER A 1 123 ? -13.403 -4.699 14.635 1.00 87.81 123 SER A O 1
ATOM 982 N N . PRO A 1 124 ? -13.945 -3.703 16.584 1.00 82.31 124 PRO A N 1
ATOM 983 C CA . PRO A 1 124 ? -13.154 -2.497 16.335 1.00 82.31 124 PRO A CA 1
ATOM 984 C C . PRO A 1 124 ? -11.645 -2.704 16.544 1.00 82.31 124 PRO A C 1
ATOM 986 O O . PRO A 1 124 ? -10.871 -1.812 16.215 1.00 82.31 124 PRO A O 1
ATOM 989 N N . GLU A 1 125 ? -11.217 -3.839 17.103 1.00 87.38 125 GLU A N 1
ATOM 990 C CA . GLU A 1 125 ? -9.798 -4.184 17.218 1.00 87.38 125 GLU A CA 1
ATOM 991 C C . GLU A 1 125 ? -9.153 -4.300 15.836 1.00 87.38 125 GLU A C 1
ATOM 993 O O . GLU A 1 125 ? -9.759 -4.827 14.899 1.00 87.38 125 GLU A O 1
ATOM 998 N N . VAL A 1 126 ? -7.921 -3.800 15.721 1.00 86.38 126 VAL A N 1
ATOM 999 C CA . VAL A 1 126 ? -7.247 -3.611 14.436 1.00 86.38 126 VAL A CA 1
ATOM 1000 C C . VAL A 1 126 ? -6.121 -4.619 14.249 1.00 86.38 126 VAL A C 1
ATOM 1002 O O . VAL A 1 126 ? -5.235 -4.743 15.092 1.00 86.38 126 VAL A O 1
ATOM 1005 N N . PHE A 1 127 ? -6.126 -5.280 13.097 1.00 87.94 127 PHE A N 1
ATOM 1006 C CA . PHE A 1 127 ? -4.975 -5.978 12.543 1.00 87.94 127 PHE A CA 1
ATOM 1007 C C . PHE A 1 127 ? -4.382 -5.120 11.420 1.00 87.94 127 PHE A C 1
ATOM 1009 O O . PHE A 1 127 ? -5.053 -4.856 10.423 1.00 87.94 127 PHE A O 1
ATOM 1016 N N . LEU A 1 128 ? -3.150 -4.641 11.606 1.00 88.19 128 LEU A N 1
ATOM 1017 C CA . LEU A 1 128 ? -2.475 -3.723 10.688 1.00 88.19 128 LEU A CA 1
ATOM 1018 C C . LEU A 1 128 ? -1.338 -4.444 9.962 1.00 88.19 128 LEU A C 1
ATOM 1020 O O . LEU A 1 128 ? -0.427 -4.970 10.602 1.00 88.19 128 LEU A O 1
ATOM 1024 N N . LEU A 1 129 ? -1.372 -4.409 8.633 1.00 88.00 129 LEU A N 1
ATOM 1025 C CA . LEU A 1 129 ? -0.285 -4.840 7.761 1.00 88.00 129 LEU A CA 1
ATOM 1026 C C . LEU A 1 129 ? 0.257 -3.635 6.998 1.00 88.00 129 LEU A C 1
ATOM 1028 O O . LEU A 1 129 ? -0.513 -2.814 6.502 1.00 88.00 129 LEU A O 1
ATOM 1032 N N . VAL A 1 130 ? 1.582 -3.540 6.904 1.00 89.38 130 VAL A N 1
ATOM 1033 C CA . VAL A 1 130 ? 2.268 -2.395 6.299 1.00 89.38 130 VAL A CA 1
ATOM 1034 C C . VAL A 1 130 ? 3.290 -2.884 5.280 1.00 89.38 130 VAL A C 1
ATOM 1036 O O . VAL A 1 130 ? 4.048 -3.809 5.563 1.00 89.38 130 VAL A O 1
ATOM 1039 N N . ALA A 1 131 ? 3.320 -2.233 4.124 1.00 90.62 131 ALA A N 1
ATOM 1040 C CA . ALA A 1 131 ? 4.423 -2.264 3.169 1.00 90.62 131 ALA A CA 1
ATOM 1041 C C . ALA A 1 131 ? 4.661 -0.832 2.692 1.00 90.62 131 ALA A C 1
ATOM 1043 O O . ALA A 1 131 ? 3.750 -0.007 2.757 1.00 90.62 131 ALA A O 1
ATOM 1044 N N . HIS A 1 132 ? 5.859 -0.517 2.219 1.00 92.69 132 HIS A N 1
ATOM 1045 C CA . HIS A 1 132 ? 6.080 0.748 1.526 1.00 92.69 132 HIS A CA 1
ATOM 1046 C C . HIS A 1 132 ? 6.095 0.527 0.023 1.00 92.69 132 HIS A C 1
ATOM 1048 O O . HIS A 1 132 ? 6.369 -0.572 -0.448 1.00 92.69 132 HIS A O 1
ATOM 1054 N N . TYR A 1 133 ? 5.749 1.573 -0.716 1.00 92.12 133 TYR A N 1
ATOM 1055 C CA . TYR A 1 133 ? 5.632 1.506 -2.173 1.00 92.12 133 TYR A CA 1
ATOM 1056 C C . TYR A 1 133 ? 6.596 2.469 -2.879 1.00 92.12 133 TYR A C 1
ATOM 1058 O O . TYR A 1 133 ? 6.614 2.551 -4.106 1.00 92.12 133 TYR A O 1
ATOM 1066 N N . ASP A 1 134 ? 7.395 3.234 -2.133 1.00 90.50 134 ASP A N 1
ATOM 1067 C CA . ASP A 1 134 ? 8.453 4.060 -2.703 1.00 90.50 134 ASP A CA 1
ATOM 1068 C C . ASP A 1 134 ? 9.780 3.306 -2.823 1.00 90.50 134 ASP A C 1
ATOM 1070 O O . ASP A 1 134 ? 9.964 2.250 -2.226 1.00 90.50 134 ASP A O 1
ATOM 1074 N N . THR A 1 135 ? 10.692 3.857 -3.625 1.00 89.25 135 THR A N 1
ATOM 1075 C CA . THR A 1 135 ? 12.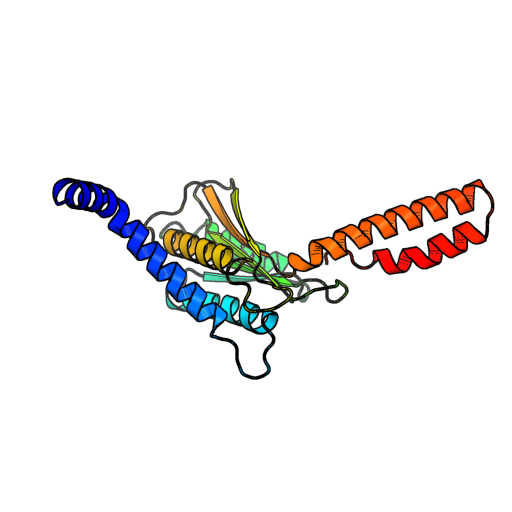014 3.283 -3.882 1.00 89.25 135 THR A CA 1
ATOM 1076 C C . THR A 1 135 ? 13.079 4.360 -4.118 1.00 89.25 135 THR A C 1
ATOM 1078 O O . THR A 1 135 ? 12.799 5.431 -4.685 1.00 89.25 135 THR A O 1
ATOM 1081 N N . TRP A 1 136 ? 14.337 4.087 -3.746 1.00 80.06 136 TRP A N 1
ATOM 1082 C CA . TRP A 1 136 ? 15.475 4.962 -4.089 1.00 80.06 136 TRP A CA 1
ATOM 1083 C C . TRP A 1 136 ? 15.866 4.880 -5.560 1.00 80.06 136 TRP A C 1
ATOM 1085 O O . TRP A 1 136 ? 16.076 5.910 -6.213 1.00 80.06 136 TRP A O 1
ATOM 1095 N N . ARG A 1 137 ? 16.053 3.661 -6.082 1.00 77.81 137 ARG A N 1
ATOM 1096 C CA . ARG A 1 137 ? 16.574 3.420 -7.435 1.00 77.81 137 ARG A CA 1
ATOM 1097 C C . ARG A 1 137 ? 16.109 2.080 -7.987 1.00 77.81 137 ARG A C 1
ATOM 1099 O O . ARG A 1 137 ? 16.436 1.030 -7.451 1.00 77.81 137 ARG A O 1
ATOM 1106 N N . GLY A 1 138 ? 15.508 2.131 -9.172 1.00 83.19 138 GLY A N 1
ATOM 1107 C CA . GLY A 1 138 ? 15.065 0.935 -9.878 1.00 83.19 138 GLY A CA 1
ATOM 1108 C C . GLY A 1 138 ? 13.616 0.583 -9.553 1.00 83.19 138 GLY A C 1
ATOM 1109 O O . GLY A 1 138 ? 12.917 1.386 -8.947 1.00 83.19 138 GLY A O 1
ATOM 1110 N N . PRO A 1 139 ? 13.155 -0.589 -10.001 1.00 79.12 139 PRO A N 1
ATOM 1111 C CA . PRO A 1 139 ? 11.752 -0.967 -9.905 1.00 79.12 139 PRO A CA 1
ATOM 1112 C C . PRO A 1 139 ? 11.315 -1.439 -8.511 1.00 79.12 139 PRO A C 1
ATOM 1114 O O . PRO A 1 139 ? 10.135 -1.698 -8.337 1.00 79.12 139 PRO A O 1
ATOM 1117 N N . GLY A 1 140 ? 12.234 -1.588 -7.547 1.00 84.44 140 GLY A N 1
ATOM 1118 C CA . GLY A 1 140 ? 11.893 -1.954 -6.167 1.00 84.44 140 GLY A CA 1
ATOM 1119 C C . GLY A 1 140 ? 11.227 -3.325 -6.025 1.00 84.44 140 GLY A C 1
ATOM 1120 O O . GLY A 1 140 ? 10.312 -3.475 -5.228 1.00 84.44 140 GLY A O 1
ATOM 1121 N N . ALA A 1 141 ? 11.619 -4.316 -6.839 1.00 85.00 141 ALA A N 1
ATOM 1122 C CA . ALA A 1 141 ? 10.935 -5.611 -6.890 1.00 85.00 141 ALA A CA 1
ATOM 1123 C C . ALA A 1 141 ? 10.892 -6.306 -5.518 1.00 85.00 141 ALA A C 1
ATOM 1125 O O . ALA A 1 141 ? 9.817 -6.656 -5.051 1.00 85.00 141 ALA A O 1
ATOM 1126 N N . ASP A 1 142 ? 12.056 -6.478 -4.885 1.00 85.75 142 ASP A N 1
ATOM 1127 C CA . ASP A 1 142 ? 12.185 -7.060 -3.541 1.00 85.75 142 ASP A CA 1
ATOM 1128 C C . ASP A 1 142 ? 11.906 -6.034 -2.432 1.00 85.75 142 ASP A C 1
ATOM 1130 O O . ASP A 1 142 ? 11.362 -6.377 -1.391 1.00 85.75 142 ASP A O 1
ATOM 1134 N N . ASP A 1 143 ? 12.238 -4.770 -2.703 1.00 86.19 143 ASP A N 1
ATOM 1135 C CA . ASP A 1 143 ? 12.157 -3.647 -1.773 1.00 86.19 143 ASP A CA 1
ATOM 1136 C C . ASP A 1 143 ? 11.352 -2.498 -2.415 1.00 86.19 143 ASP A C 1
ATOM 1138 O O . ASP A 1 143 ? 11.897 -1.663 -3.140 1.00 86.19 143 ASP A O 1
ATOM 1142 N N . ASN A 1 144 ? 10.020 -2.493 -2.312 1.00 88.69 144 ASN A N 1
ATOM 1143 C CA . ASN A 1 144 ? 9.176 -3.469 -1.603 1.00 88.69 144 ASN A CA 1
ATOM 1144 C C . ASN A 1 144 ? 7.874 -3.788 -2.365 1.00 88.69 144 ASN A C 1
ATOM 1146 O O . ASN A 1 144 ? 6.798 -3.969 -1.791 1.00 88.69 144 ASN A O 1
ATOM 1150 N N . THR A 1 145 ? 7.975 -3.880 -3.695 1.00 89.81 145 THR A N 1
ATOM 1151 C CA . THR A 1 145 ? 6.851 -4.248 -4.579 1.00 89.81 145 THR A CA 1
ATOM 1152 C C . THR A 1 145 ? 6.287 -5.622 -4.206 1.00 89.81 145 THR A C 1
ATOM 1154 O O . THR A 1 145 ? 5.082 -5.843 -4.271 1.00 89.81 145 THR A O 1
ATOM 1157 N N . THR A 1 146 ? 7.133 -6.557 -3.769 1.00 90.69 146 THR A N 1
ATOM 1158 C CA . THR A 1 146 ? 6.715 -7.849 -3.202 1.00 90.69 146 THR A CA 1
ATOM 1159 C C . THR A 1 146 ? 5.759 -7.678 -2.024 1.00 90.69 146 THR A C 1
ATOM 1161 O O . THR A 1 146 ? 4.682 -8.279 -2.027 1.00 90.69 146 THR A O 1
ATOM 1164 N N . GLY A 1 147 ? 6.119 -6.866 -1.027 1.00 91.31 147 GLY A N 1
ATOM 1165 C CA . GLY A 1 147 ? 5.271 -6.586 0.128 1.00 91.31 147 GLY A CA 1
ATOM 1166 C C . GLY A 1 147 ? 3.978 -5.884 -0.272 1.00 91.31 147 GLY A C 1
ATOM 1167 O O . GLY A 1 147 ? 2.903 -6.281 0.181 1.00 91.31 147 GLY A O 1
ATOM 1168 N N . GLU A 1 148 ? 4.057 -4.903 -1.172 1.00 94.06 148 GLU A N 1
ATOM 1169 C CA . GLU A 1 148 ? 2.889 -4.214 -1.728 1.00 94.06 148 GLU A CA 1
ATOM 1170 C C . GLU A 1 148 ? 1.900 -5.202 -2.367 1.00 94.06 148 GLU A C 1
ATOM 1172 O O . GLU A 1 148 ? 0.714 -5.209 -2.023 1.00 94.06 148 GLU A O 1
ATOM 1177 N N . GLU A 1 149 ? 2.376 -6.073 -3.258 1.00 94.50 149 GLU A N 1
ATOM 1178 C CA . GLU A 1 149 ? 1.525 -7.044 -3.947 1.00 94.50 149 GLU A CA 1
ATOM 1179 C C . GLU A 1 149 ? 0.924 -8.068 -2.983 1.00 94.50 149 GLU A C 1
ATOM 1181 O O . GLU A 1 149 ? -0.257 -8.404 -3.094 1.00 94.50 149 GLU A O 1
ATOM 1186 N N . ILE A 1 150 ? 1.675 -8.511 -1.972 1.00 92.06 150 ILE A N 1
ATOM 1187 C CA . ILE A 1 150 ? 1.138 -9.379 -0.917 1.00 92.06 150 ILE A CA 1
ATOM 1188 C C . ILE A 1 150 ? -0.023 -8.687 -0.185 1.00 92.06 150 ILE A C 1
ATOM 1190 O O . ILE A 1 150 ? -1.075 -9.304 0.010 1.00 92.06 150 ILE A O 1
ATOM 1194 N N . LEU A 1 151 ? 0.121 -7.412 0.186 1.00 94.94 151 LEU A N 1
ATOM 1195 C CA . LEU A 1 151 ? -0.937 -6.642 0.849 1.00 94.94 151 LEU A CA 1
ATOM 1196 C C . LEU A 1 151 ? -2.182 -6.501 -0.034 1.00 94.94 151 LEU A C 1
ATOM 1198 O O . LEU A 1 151 ? -3.291 -6.763 0.440 1.00 94.94 151 LEU A O 1
ATOM 1202 N N . LYS A 1 152 ? -2.014 -6.164 -1.320 1.00 95.75 152 LYS A N 1
ATOM 1203 C CA . LYS A 1 152 ? -3.123 -6.107 -2.293 1.00 95.75 152 LYS A CA 1
ATOM 1204 C C . LYS A 1 152 ? -3.851 -7.444 -2.377 1.00 95.75 152 LYS A C 1
ATOM 1206 O O . LYS A 1 152 ? -5.080 -7.484 -2.377 1.00 95.75 152 LYS A O 1
ATOM 1211 N N . GLN A 1 153 ? -3.108 -8.548 -2.386 1.00 93.00 153 GLN A N 1
ATOM 1212 C CA . GLN A 1 153 ? -3.685 -9.884 -2.439 1.00 93.00 153 GLN A CA 1
ATOM 1213 C C . GLN A 1 153 ? -4.455 -10.270 -1.169 1.00 93.00 153 GLN A C 1
ATOM 1215 O O . GLN A 1 153 ? -5.479 -10.948 -1.282 1.00 93.00 153 GLN A O 1
ATOM 1220 N N . TYR A 1 154 ? -4.017 -9.844 0.018 1.00 92.94 154 TYR A N 1
ATOM 1221 C CA . TYR A 1 154 ? -4.808 -10.020 1.239 1.00 92.94 154 TYR A CA 1
ATOM 1222 C C . TYR A 1 154 ? -6.075 -9.164 1.223 1.00 92.94 154 TYR A C 1
ATOM 1224 O O . TYR A 1 154 ? -7.146 -9.680 1.530 1.00 92.94 154 TYR A O 1
ATOM 1232 N N . LEU A 1 155 ? -5.978 -7.901 0.798 1.00 96.19 155 LEU A N 1
ATOM 1233 C CA . LEU A 1 155 ? -7.138 -7.020 0.670 1.00 96.19 155 LEU A CA 1
ATOM 1234 C C . LEU A 1 155 ? -8.186 -7.599 -0.290 1.00 96.19 155 LEU A C 1
ATOM 1236 O O . LEU A 1 155 ? -9.368 -7.655 0.042 1.00 96.19 155 LEU A O 1
ATOM 1240 N N . LEU A 1 156 ? -7.767 -8.073 -1.466 1.00 95.12 156 LEU A N 1
ATOM 1241 C CA . LEU A 1 156 ? -8.672 -8.712 -2.424 1.00 95.12 156 LEU A CA 1
ATOM 1242 C C . LEU A 1 156 ? -9.322 -9.972 -1.840 1.00 95.12 156 LEU A C 1
ATOM 1244 O O . LEU A 1 156 ? -10.507 -10.206 -2.064 1.00 95.12 156 LEU A O 1
ATOM 1248 N N . ALA A 1 157 ? -8.579 -10.779 -1.077 1.00 92.31 157 ALA A N 1
ATOM 1249 C CA . ALA A 1 157 ? -9.139 -11.956 -0.414 1.00 92.31 157 ALA A CA 1
ATOM 1250 C C . ALA A 1 157 ? -10.212 -11.574 0.622 1.00 92.31 157 ALA A C 1
ATOM 1252 O O . ALA A 1 157 ? -11.280 -12.187 0.652 1.00 92.31 157 ALA A O 1
ATOM 1253 N N . ASP A 1 158 ? -9.958 -10.527 1.407 1.00 94.12 158 ASP A N 1
ATOM 1254 C CA . ASP A 1 158 ? -10.895 -9.963 2.381 1.00 94.12 158 ASP A CA 1
ATOM 1255 C C . ASP A 1 158 ? -12.160 -9.384 1.738 1.00 94.12 158 ASP A C 1
ATOM 1257 O O . ASP A 1 158 ? -13.248 -9.474 2.303 1.00 94.12 158 ASP A O 1
ATOM 1261 N N . LEU A 1 159 ? -12.045 -8.795 0.550 1.00 94.69 159 LEU A N 1
ATOM 1262 C CA . LEU A 1 159 ? -13.192 -8.234 -0.161 1.00 94.69 159 LEU A CA 1
ATOM 1263 C C . LEU A 1 159 ? -14.015 -9.299 -0.901 1.00 94.69 159 LEU A C 1
ATOM 1265 O O . LEU A 1 159 ? -15.221 -9.133 -1.076 1.00 94.69 159 LEU A O 1
ATOM 1269 N N . ARG A 1 160 ? -13.388 -10.411 -1.305 1.00 93.06 160 ARG A N 1
ATOM 1270 C CA . ARG A 1 160 ? -14.039 -11.527 -2.017 1.00 93.06 160 ARG A CA 1
ATOM 1271 C C . ARG A 1 160 ? -14.702 -12.551 -1.091 1.00 93.06 160 ARG A C 1
ATOM 1273 O O . ARG A 1 160 ? -15.473 -13.385 -1.567 1.00 93.06 160 ARG A O 1
ATOM 1280 N N . THR A 1 161 ? -14.420 -12.532 0.214 1.00 89.19 161 THR A N 1
ATOM 1281 C CA . THR A 1 161 ? -15.097 -13.427 1.169 1.00 89.19 161 THR A CA 1
ATOM 1282 C C . THR A 1 161 ? -16.567 -13.028 1.361 1.00 89.19 161 THR A C 1
ATOM 1284 O O . THR A 1 161 ? -16.900 -11.848 1.395 1.00 89.19 161 THR A O 1
ATOM 1287 N N . PRO A 1 162 ? -17.485 -13.992 1.558 1.00 86.94 162 PRO A N 1
ATOM 1288 C CA . PRO A 1 162 ? -18.886 -13.686 1.852 1.00 86.94 162 PRO A CA 1
ATOM 1289 C C . PRO A 1 162 ? -19.096 -13.071 3.244 1.00 86.94 162 PRO A C 1
ATOM 1291 O O . PRO A 1 162 ? -20.178 -12.570 3.538 1.00 86.94 162 PRO A O 1
ATOM 1294 N N . LYS A 1 163 ? -18.104 -13.160 4.137 1.00 87.56 163 LYS A N 1
ATOM 1295 C CA . LYS A 1 163 ? -18.188 -12.665 5.517 1.00 87.56 163 LYS A CA 1
ATOM 1296 C C . LYS A 1 163 ? -17.069 -11.685 5.803 1.00 87.56 163 LYS A C 1
ATOM 1298 O O . LYS A 1 163 ? -15.934 -11.919 5.398 1.00 87.56 163 LYS A O 1
ATOM 1303 N N . ARG A 1 164 ? -17.395 -10.647 6.573 1.00 88.38 164 ARG A N 1
ATOM 1304 C CA . ARG A 1 164 ? -16.423 -9.684 7.093 1.00 88.38 164 ARG A CA 1
ATOM 1305 C C . ARG A 1 164 ? -15.395 -10.379 8.000 1.00 88.38 164 ARG A C 1
ATOM 1307 O O . ARG A 1 164 ? -15.721 -11.396 8.625 1.00 88.38 164 ARG A O 1
ATOM 1314 N N . PRO A 1 165 ? -14.167 -9.845 8.082 1.00 90.31 165 PRO A N 1
ATOM 1315 C CA . PRO A 1 165 ? -13.172 -10.350 9.013 1.00 90.31 165 PRO A CA 1
ATOM 1316 C C . PRO A 1 165 ? -13.612 -10.120 10.467 1.00 90.31 165 PRO A C 1
ATOM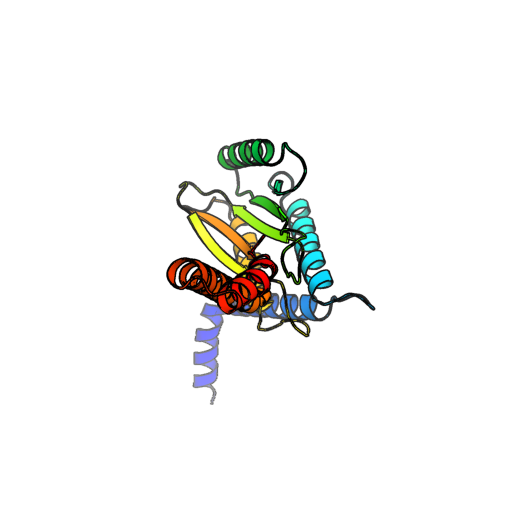 1318 O O . PRO A 1 165 ? -14.395 -9.219 10.779 1.00 90.31 165 PRO A O 1
ATOM 1321 N N . ARG A 1 166 ? -13.100 -10.948 11.385 1.00 90.62 166 ARG A N 1
ATOM 1322 C CA . ARG A 1 166 ? -13.408 -10.816 12.821 1.00 90.62 166 ARG A CA 1
ATOM 1323 C C . ARG A 1 166 ? -12.851 -9.518 13.399 1.00 90.62 166 ARG A C 1
ATOM 1325 O O . ARG A 1 166 ? -13.537 -8.851 14.166 1.00 90.62 166 ARG A O 1
ATOM 1332 N N . LEU A 1 167 ? -11.617 -9.187 13.033 1.00 91.12 167 LEU A N 1
ATOM 1333 C CA . LEU A 1 167 ? -10.954 -7.937 13.384 1.00 91.12 167 LEU A CA 1
ATOM 1334 C C . LEU A 1 167 ? -11.087 -6.961 12.219 1.00 91.12 167 LEU A C 1
ATOM 1336 O O . LEU A 1 167 ? -11.254 -7.369 11.073 1.00 91.12 167 LEU A O 1
ATOM 1340 N N . THR A 1 168 ? -11.005 -5.671 12.505 1.00 92.06 168 THR A N 1
ATOM 1341 C CA . THR A 1 168 ? -10.851 -4.660 11.462 1.00 92.06 168 THR A CA 1
ATOM 1342 C C . THR A 1 168 ? -9.455 -4.783 10.867 1.00 92.06 168 THR A C 1
ATOM 1344 O O . THR A 1 168 ? -8.467 -4.719 11.593 1.00 92.06 168 THR A O 1
ATOM 1347 N N . HIS A 1 169 ? -9.357 -4.979 9.557 1.00 94.88 169 HIS A N 1
ATOM 1348 C CA . HIS A 1 169 ? -8.072 -5.102 8.877 1.00 94.88 169 HIS A CA 1
ATOM 1349 C C . HIS A 1 169 ? -7.697 -3.772 8.232 1.00 94.88 169 HIS A C 1
ATOM 1351 O O . HIS A 1 169 ? -8.515 -3.146 7.556 1.00 94.88 169 HIS A O 1
ATOM 1357 N N . VAL A 1 170 ? -6.460 -3.337 8.450 1.00 92.94 170 VAL A N 1
ATOM 1358 C CA . VAL A 1 170 ? -5.886 -2.144 7.831 1.00 92.94 170 VAL A CA 1
ATOM 1359 C C . VAL A 1 170 ? -4.672 -2.570 7.017 1.00 92.94 170 VAL A C 1
ATOM 1361 O O . VAL A 1 170 ? -3.734 -3.154 7.556 1.00 92.94 170 VAL A O 1
ATOM 1364 N N . TYR A 1 171 ? -4.684 -2.252 5.729 1.00 95.50 171 TYR A N 1
ATOM 1365 C CA . TYR A 1 171 ? -3.556 -2.417 4.822 1.00 95.50 171 TYR A CA 1
ATOM 1366 C C . TYR A 1 171 ? -2.999 -1.037 4.512 1.00 95.50 171 TYR A C 1
ATOM 1368 O O . TYR A 1 171 ? -3.692 -0.192 3.944 1.00 95.50 171 TYR A O 1
ATOM 1376 N N . PHE A 1 172 ? -1.765 -0.791 4.924 1.00 91.31 172 PHE A N 1
ATOM 1377 C CA . PHE A 1 172 ? -1.126 0.505 4.796 1.00 91.31 172 PHE A CA 1
ATOM 1378 C C . PHE A 1 172 ? 0.029 0.416 3.798 1.00 91.31 172 PHE A C 1
ATOM 1380 O O . PHE A 1 172 ? 1.030 -0.247 4.057 1.00 91.31 172 PHE A O 1
ATOM 1387 N N . LEU A 1 173 ? -0.122 1.107 2.668 1.00 93.81 173 LEU A N 1
ATOM 1388 C CA . LEU A 1 173 ? 0.959 1.375 1.729 1.00 93.81 173 LEU A CA 1
ATOM 1389 C C . LEU A 1 173 ? 1.610 2.710 2.108 1.00 93.81 173 LEU A C 1
ATOM 1391 O O . LEU A 1 173 ? 1.095 3.795 1.807 1.00 93.81 173 LEU A O 1
ATOM 1395 N N . ALA A 1 174 ? 2.720 2.612 2.830 1.00 88.88 174 ALA A N 1
ATOM 1396 C CA . ALA A 1 174 ? 3.497 3.745 3.300 1.00 88.88 174 ALA A CA 1
ATOM 1397 C C . ALA A 1 174 ? 4.274 4.380 2.146 1.00 88.88 174 ALA A C 1
ATOM 1399 O O . ALA A 1 174 ? 4.973 3.707 1.391 1.00 88.88 174 ALA A O 1
ATOM 1400 N N . GLY A 1 175 ? 4.135 5.692 1.998 1.00 87.62 175 GLY A N 1
ATOM 1401 C CA . GLY A 1 175 ? 4.948 6.464 1.077 1.00 87.62 175 GLY A CA 1
ATOM 1402 C C . GLY A 1 175 ? 6.171 7.026 1.780 1.00 87.62 175 GLY A C 1
ATOM 1403 O O . GLY A 1 175 ? 6.097 7.436 2.938 1.00 87.62 175 GLY A O 1
ATOM 1404 N N . SER A 1 176 ? 7.271 7.144 1.043 1.00 86.44 176 SER A N 1
ATOM 1405 C CA . SER A 1 176 ? 8.506 7.766 1.529 1.00 86.44 176 SER A CA 1
ATOM 1406 C C . SER A 1 176 ? 9.127 7.075 2.744 1.00 86.44 176 SER A C 1
ATOM 1408 O O . SER A 1 176 ? 9.810 7.735 3.530 1.00 86.44 176 SER A O 1
ATOM 1410 N N . GLU A 1 177 ? 8.918 5.764 2.891 1.00 80.12 177 GLU A N 1
ATOM 1411 C CA . GLU A 1 177 ? 9.588 4.952 3.915 1.00 80.12 177 GLU A CA 1
ATOM 1412 C C . GLU A 1 177 ? 11.092 5.017 3.728 1.00 80.12 177 GLU A C 1
ATOM 1414 O O . GLU A 1 177 ? 11.823 5.231 4.694 1.00 80.12 177 GLU A O 1
ATOM 1419 N N . GLU A 1 178 ? 11.541 5.002 2.477 1.00 75.69 178 GLU A N 1
ATOM 1420 C CA . GLU A 1 178 ? 12.960 4.962 2.197 1.00 75.69 178 GLU A CA 1
ATOM 1421 C C . GLU A 1 178 ? 13.661 6.297 2.527 1.00 75.69 178 GLU A C 1
ATOM 1423 O O . GLU A 1 178 ? 14.888 6.406 2.592 1.00 75.69 178 GLU A O 1
ATOM 1428 N N . CYS A 1 179 ? 12.892 7.357 2.789 1.00 74.69 179 CYS A N 1
ATOM 1429 C CA . CYS A 1 179 ? 13.404 8.605 3.357 1.00 74.69 179 CYS A CA 1
ATOM 1430 C C . CYS A 1 179 ? 13.591 8.528 4.889 1.00 74.69 179 CYS A C 1
ATOM 1432 O O . CYS A 1 179 ? 14.068 9.487 5.502 1.00 74.69 179 CYS A O 1
ATOM 1434 N N . GLY A 1 180 ? 13.264 7.401 5.525 1.00 63.28 180 GLY A N 1
ATOM 1435 C CA . GLY A 1 180 ? 13.286 7.184 6.970 1.00 63.28 180 GLY A CA 1
ATOM 1436 C C . GLY A 1 180 ? 14.666 7.350 7.605 1.00 63.28 180 GLY A C 1
ATOM 1437 O O . GLY A 1 180 ? 14.776 7.939 8.683 1.00 63.28 180 GLY A O 1
ATOM 1438 N N . LEU A 1 181 ? 15.739 6.949 6.910 1.00 57.47 181 LEU A N 1
ATOM 1439 C CA . LEU A 1 181 ? 17.120 7.198 7.350 1.00 57.47 181 LEU A CA 1
ATOM 1440 C C . LEU A 1 181 ? 17.450 8.700 7.387 1.00 57.47 181 LEU A C 1
ATOM 1442 O O . LEU A 1 181 ? 18.158 9.164 8.282 1.00 57.47 181 LEU A O 1
ATOM 1446 N N . VAL A 1 182 ? 16.902 9.479 6.450 1.00 58.88 182 VAL A N 1
ATOM 1447 C CA . VAL A 1 182 ? 17.042 10.942 6.454 1.00 58.88 182 VAL A CA 1
ATOM 1448 C C . VAL A 1 182 ? 16.224 11.557 7.590 1.00 58.88 182 VAL A C 1
ATOM 1450 O O . VAL A 1 182 ? 16.701 12.472 8.263 1.00 58.88 182 VAL A O 1
ATOM 1453 N N . GLY A 1 183 ? 15.040 11.008 7.869 1.00 54.31 183 GLY A N 1
ATOM 1454 C CA . GLY A 1 183 ? 14.240 11.370 9.038 1.00 54.31 183 GLY A CA 1
ATOM 1455 C C . GLY A 1 183 ? 14.966 11.114 10.366 1.00 54.31 183 GLY A C 1
ATOM 1456 O O . GLY A 1 183 ? 14.976 11.987 11.234 1.00 54.31 183 GLY A O 1
ATOM 1457 N N . LEU A 1 184 ? 15.652 9.974 10.515 1.00 60.56 184 LEU A N 1
ATOM 1458 C CA . LEU A 1 184 ? 16.499 9.678 11.680 1.00 60.56 184 LEU A CA 1
ATOM 1459 C C . LEU A 1 184 ? 17.686 10.648 11.784 1.00 60.56 184 LEU A C 1
ATOM 1461 O O . LEU A 1 184 ? 17.962 11.180 12.860 1.00 60.56 184 LEU A O 1
ATOM 1465 N N . LEU A 1 185 ? 18.374 10.924 10.674 1.00 63.31 185 LEU A N 1
ATOM 1466 C CA . LEU A 1 185 ? 19.483 11.880 10.653 1.00 63.31 185 LEU A CA 1
ATOM 1467 C C . LEU A 1 185 ? 19.021 13.285 11.067 1.00 63.31 185 LEU A C 1
ATOM 1469 O O . LEU A 1 185 ? 19.697 13.949 11.851 1.00 63.31 185 LEU A O 1
ATOM 1473 N N . SER A 1 186 ? 17.843 13.719 10.616 1.00 60.53 186 SER A N 1
ATOM 1474 C CA . SER A 1 186 ? 17.250 14.992 11.038 1.00 60.53 186 SER A CA 1
ATOM 1475 C C . SER A 1 186 ? 16.956 15.036 12.540 1.00 60.53 186 SER A C 1
ATOM 1477 O O . SER A 1 186 ? 17.229 16.051 13.184 1.00 60.53 186 SER A O 1
ATOM 1479 N N . GLN A 1 187 ? 16.485 13.933 13.135 1.00 66.06 187 GLN A N 1
ATOM 1480 C CA . GLN A 1 187 ? 16.277 13.841 14.586 1.00 66.06 187 GLN A CA 1
ATOM 1481 C C . GLN A 1 187 ? 17.586 13.967 15.371 1.00 66.06 187 GLN A C 1
ATOM 1483 O O . GLN A 1 187 ? 17.630 14.664 16.386 1.00 66.06 187 GLN A O 1
ATOM 1488 N N . LEU A 1 188 ? 18.663 13.342 14.891 1.00 72.56 188 LEU A N 1
ATOM 1489 C CA . LEU A 1 188 ? 19.984 13.463 15.509 1.00 72.56 188 LEU A CA 1
ATOM 1490 C C . LEU A 1 188 ? 20.531 14.895 15.408 1.00 72.56 188 LEU A C 1
ATOM 1492 O O . LEU A 1 188 ? 21.076 15.412 16.384 1.00 72.56 188 LEU A O 1
ATOM 1496 N N . LEU A 1 189 ? 20.342 15.566 14.267 1.00 71.75 189 LEU A N 1
ATOM 1497 C CA . LEU A 1 189 ? 20.753 16.962 14.078 1.00 71.75 189 LEU A CA 1
ATOM 1498 C C . LEU A 1 189 ? 19.942 17.928 14.955 1.00 71.75 189 LEU A C 1
ATOM 1500 O O . LEU A 1 189 ? 20.526 18.834 15.550 1.00 71.75 189 LEU A O 1
ATOM 1504 N N . LEU A 1 190 ? 18.632 17.705 15.110 1.00 73.25 190 LEU A N 1
ATOM 1505 C CA . LEU A 1 190 ? 17.793 18.455 16.050 1.00 73.25 190 LEU A CA 1
ATOM 1506 C C . LEU A 1 190 ? 18.278 18.279 17.490 1.00 73.25 190 LEU A C 1
ATOM 1508 O O . LEU A 1 190 ? 18.456 19.265 18.206 1.00 73.25 190 LEU A O 1
ATOM 1512 N N . ALA A 1 191 ? 18.505 17.035 17.916 1.00 78.81 191 ALA A N 1
ATOM 1513 C CA . ALA A 1 191 ? 19.011 16.744 19.251 1.00 78.81 191 ALA A CA 1
ATOM 1514 C C . ALA A 1 191 ? 20.361 17.442 19.490 1.00 78.81 191 ALA A C 1
ATOM 1516 O O . ALA A 1 191 ? 20.542 18.092 20.520 1.00 78.81 191 ALA A O 1
ATOM 1517 N N . GLY A 1 192 ? 21.269 17.399 18.509 1.00 80.81 192 GLY A N 1
ATOM 1518 C CA . GLY A 1 192 ? 22.536 18.131 18.542 1.00 80.81 192 GLY A CA 1
ATOM 1519 C C . GLY A 1 192 ? 22.359 19.649 18.647 1.00 80.81 192 GLY A C 1
ATOM 1520 O O . GLY A 1 192 ? 23.021 20.286 19.466 1.00 80.81 192 GLY A O 1
ATOM 1521 N N . GLY A 1 193 ? 21.433 20.233 17.881 1.00 81.56 193 GLY A N 1
ATOM 1522 C CA . GLY A 1 193 ? 21.114 21.662 17.934 1.00 81.56 193 GLY A CA 1
ATOM 1523 C C . GLY A 1 193 ? 20.561 22.102 19.291 1.00 81.56 193 GLY A C 1
ATOM 1524 O O . GLY A 1 193 ? 20.974 23.131 19.823 1.00 81.56 193 GLY A O 1
ATOM 1525 N N . LEU A 1 194 ? 19.685 21.295 19.896 1.00 82.94 194 LEU A N 1
ATOM 1526 C CA . LEU A 1 194 ? 19.144 21.547 21.235 1.00 82.94 194 LEU A CA 1
ATOM 1527 C C . LEU A 1 194 ? 20.225 21.448 22.316 1.00 82.94 194 LEU A C 1
ATOM 1529 O O . LEU A 1 194 ? 20.297 22.312 23.189 1.00 82.94 194 LEU A O 1
ATOM 1533 N N . ILE A 1 195 ? 21.105 20.446 22.237 1.00 87.19 195 ILE A N 1
ATOM 1534 C CA . ILE A 1 195 ? 22.257 20.326 23.142 1.00 87.19 195 ILE A CA 1
ATOM 1535 C C . ILE A 1 195 ? 23.162 21.555 23.007 1.00 87.19 195 ILE A C 1
ATOM 1537 O O . ILE A 1 195 ? 23.540 22.147 24.017 1.00 87.19 195 ILE A O 1
ATOM 1541 N N . ALA A 1 196 ? 23.465 21.987 21.780 1.00 86.56 196 ALA A N 1
ATOM 1542 C CA . ALA A 1 196 ? 24.261 23.186 21.534 1.00 86.56 196 ALA A CA 1
ATOM 1543 C C . ALA A 1 196 ? 23.590 24.448 22.103 1.00 86.56 196 ALA A C 1
ATOM 1545 O O . ALA A 1 196 ? 24.263 25.255 22.736 1.00 86.56 196 ALA A O 1
ATOM 1546 N N . ALA A 1 197 ? 22.268 24.597 21.972 1.00 85.25 197 ALA A N 1
ATOM 1547 C CA . ALA A 1 197 ? 21.535 25.726 22.550 1.00 85.25 197 ALA A CA 1
ATOM 1548 C C . ALA A 1 197 ? 21.624 25.747 24.086 1.00 85.25 197 ALA A C 1
ATOM 1550 O O . ALA A 1 197 ? 21.865 26.798 24.682 1.00 85.25 197 ALA A O 1
ATOM 1551 N N . ILE A 1 198 ? 21.495 24.580 24.726 1.00 88.94 198 ILE A N 1
ATOM 1552 C CA . ILE A 1 198 ? 21.652 24.433 26.179 1.00 88.94 198 ILE A CA 1
ATOM 1553 C C . ILE A 1 198 ? 23.074 24.821 26.605 1.00 88.94 198 ILE A C 1
ATOM 1555 O O . ILE A 1 198 ? 23.238 25.572 27.565 1.00 88.94 198 ILE A O 1
ATOM 1559 N N . GLN A 1 199 ? 24.101 24.373 25.878 1.00 88.56 199 GLN A N 1
ATOM 1560 C CA . GLN A 1 199 ? 25.495 24.726 26.173 1.00 88.56 199 GLN A CA 1
ATOM 1561 C C . GLN A 1 199 ? 25.787 26.213 25.935 1.00 88.56 199 GLN A C 1
ATOM 1563 O O . GLN A 1 199 ? 26.499 26.832 26.724 1.00 88.56 199 GLN A O 1
ATOM 1568 N N . ALA A 1 200 ? 25.208 26.814 24.892 1.00 91.31 200 ALA A N 1
ATOM 1569 C CA . ALA A 1 200 ? 25.310 28.248 24.632 1.00 91.31 200 ALA A CA 1
ATOM 1570 C C . ALA A 1 200 ? 24.756 29.065 25.802 1.00 91.31 200 ALA A C 1
ATOM 1572 O O . ALA A 1 200 ? 25.403 30.009 26.251 1.00 91.31 200 ALA A O 1
ATOM 1573 N N . TRP A 1 201 ? 23.596 28.658 26.324 1.00 89.06 201 TRP A N 1
ATOM 1574 C CA . TRP A 1 201 ? 22.968 29.276 27.486 1.00 89.06 201 TRP A CA 1
ATOM 1575 C C . TRP A 1 201 ? 23.796 29.095 28.763 1.00 89.06 201 TRP A C 1
ATOM 1577 O O . TRP A 1 201 ? 24.047 30.063 29.475 1.00 89.06 201 TRP A O 1
ATOM 1587 N N . GLN A 1 202 ? 24.259 27.874 29.043 1.00 92.19 202 GLN A N 1
ATOM 1588 C CA . GLN A 1 202 ? 25.014 27.561 30.262 1.00 92.19 202 GLN A CA 1
ATOM 1589 C C . GLN A 1 202 ? 26.401 28.214 30.302 1.00 92.19 202 GLN A C 1
ATOM 1591 O O . GLN A 1 202 ? 26.866 28.585 31.377 1.00 92.19 202 GLN A O 1
ATOM 1596 N N . GLN A 1 203 ? 27.065 28.343 29.151 1.00 91.75 203 GLN A N 1
ATOM 1597 C CA . GLN A 1 203 ? 28.452 28.815 29.062 1.00 91.75 203 GLN A CA 1
ATOM 1598 C C . GLN A 1 203 ? 28.583 30.248 28.526 1.00 91.75 203 GLN A C 1
ATOM 1600 O O . GLN A 1 203 ? 29.695 30.764 28.445 1.00 91.75 203 GLN A O 1
ATOM 1605 N N . GLY A 1 204 ? 27.485 30.887 28.105 1.00 89.25 204 GLY A N 1
ATOM 1606 C CA . GLY A 1 204 ? 27.523 32.205 27.457 1.00 89.25 204 GLY A CA 1
ATOM 1607 C C . GLY A 1 204 ? 28.316 32.217 26.142 1.00 89.25 204 GLY A C 1
ATOM 1608 O O . GLY A 1 204 ? 28.931 33.223 25.794 1.00 89.25 204 GLY A O 1
ATOM 1609 N N . SER A 1 205 ? 28.358 31.088 25.426 1.00 91.75 205 SER A N 1
ATOM 1610 C CA . SER A 1 205 ? 29.244 30.885 24.274 1.00 91.75 205 SER A CA 1
ATOM 1611 C C . SER A 1 205 ? 28.549 31.152 22.939 1.00 91.75 205 SER A C 1
ATOM 1613 O O . SER A 1 205 ? 27.639 30.427 22.527 1.00 91.75 205 SER A O 1
ATOM 1615 N N . TRP A 1 206 ? 29.058 32.142 22.205 1.00 89.44 206 TRP A N 1
ATOM 1616 C CA . TRP A 1 206 ? 28.609 32.477 20.849 1.00 89.44 206 TRP A CA 1
ATOM 1617 C C . TRP A 1 206 ? 28.862 31.363 19.827 1.00 89.44 206 TRP A C 1
ATOM 1619 O O . TRP A 1 206 ? 28.109 31.236 18.865 1.00 89.44 206 TRP A O 1
ATOM 1629 N N . LEU A 1 207 ? 29.880 30.524 20.049 1.00 89.62 207 LEU A N 1
ATOM 1630 C CA . LEU A 1 207 ? 30.177 29.378 19.183 1.00 89.62 207 LEU A CA 1
ATOM 1631 C C . LEU A 1 207 ? 29.069 28.323 19.256 1.00 89.62 207 LEU A C 1
ATOM 1633 O O . LEU A 1 207 ? 28.590 27.856 18.224 1.00 89.62 207 LEU A O 1
ATOM 1637 N N . TYR A 1 208 ? 28.617 27.985 20.467 1.00 86.81 208 TYR A N 1
ATOM 1638 C CA . TYR A 1 208 ? 27.512 27.043 20.644 1.00 86.81 208 TYR A CA 1
ATOM 1639 C C . TYR A 1 208 ? 26.182 27.623 20.155 1.00 86.81 208 TYR A C 1
ATOM 1641 O O . TYR A 1 208 ? 25.372 26.887 19.594 1.00 86.81 208 TYR A O 1
ATOM 1649 N N . LEU A 1 209 ? 25.977 28.940 20.285 1.00 87.12 209 LEU A N 1
ATOM 1650 C CA . LEU A 1 209 ? 24.795 29.603 19.733 1.00 87.12 209 LEU A CA 1
ATOM 1651 C C . LEU A 1 209 ? 24.775 29.532 18.200 1.00 87.12 209 LEU A C 1
ATOM 1653 O O . LEU A 1 209 ? 23.749 29.190 17.617 1.00 87.12 209 LEU A O 1
ATOM 1657 N N . ALA A 1 210 ? 25.908 29.801 17.547 1.00 87.75 210 ALA A N 1
ATOM 1658 C CA . ALA A 1 210 ? 26.032 29.679 16.097 1.00 87.75 210 ALA A CA 1
ATOM 1659 C C . ALA A 1 210 ? 25.789 28.234 15.625 1.00 87.75 210 ALA A C 1
ATOM 1661 O O . ALA A 1 210 ? 25.066 28.022 14.654 1.00 87.75 210 ALA A O 1
ATOM 1662 N N . ALA A 1 211 ? 26.322 27.239 16.344 1.00 84.69 211 ALA A N 1
ATOM 1663 C CA . ALA A 1 211 ? 26.076 25.827 16.055 1.00 84.69 211 ALA A CA 1
ATOM 1664 C C . ALA A 1 211 ? 24.591 25.448 16.211 1.00 84.69 211 ALA A C 1
ATOM 1666 O O . ALA A 1 211 ? 24.032 24.782 15.341 1.00 84.69 211 ALA A O 1
ATOM 1667 N N . ALA A 1 212 ? 23.925 25.915 17.272 1.00 83.81 212 ALA A N 1
ATOM 1668 C CA . ALA A 1 212 ? 22.497 25.688 17.484 1.00 83.81 212 ALA A CA 1
ATOM 1669 C C . ALA A 1 212 ? 21.646 26.289 16.356 1.00 83.81 212 ALA A C 1
ATOM 1671 O O . ALA A 1 212 ? 20.775 25.614 15.809 1.00 83.81 212 ALA A O 1
ATOM 1672 N N . LEU A 1 213 ? 21.933 27.535 15.964 1.00 84.75 213 LEU A N 1
ATOM 1673 C CA . LEU A 1 213 ? 21.236 28.224 14.875 1.00 84.75 213 LEU A CA 1
ATOM 1674 C C . LEU A 1 213 ? 21.488 27.576 13.508 1.00 84.75 213 LEU A C 1
ATOM 1676 O O . LEU A 1 213 ? 20.588 27.573 12.674 1.00 84.75 213 LEU A O 1
ATOM 1680 N N . ALA A 1 214 ? 22.669 26.997 13.280 1.00 81.31 214 ALA A N 1
ATOM 1681 C CA . ALA A 1 214 ? 22.980 26.273 12.048 1.00 81.31 214 ALA A CA 1
ATOM 1682 C C . ALA A 1 214 ? 22.277 24.905 11.964 1.00 81.31 214 ALA A C 1
ATOM 1684 O O . ALA A 1 214 ? 21.890 24.477 10.878 1.00 81.31 214 ALA A O 1
ATOM 1685 N N . LEU A 1 215 ? 22.090 24.223 13.099 1.00 74.06 215 LEU A N 1
ATOM 1686 C CA . LEU A 1 215 ? 21.464 22.897 13.160 1.00 74.06 215 LEU A CA 1
ATOM 1687 C C . LEU A 1 215 ? 19.927 22.952 13.204 1.00 74.06 215 LEU A C 1
ATOM 1689 O O . LEU A 1 215 ? 19.271 22.027 12.731 1.00 74.06 215 LEU A O 1
ATOM 1693 N N . CYS A 1 216 ? 19.337 24.036 13.718 1.00 67.44 216 CYS A N 1
ATOM 1694 C CA . CYS A 1 216 ? 17.883 24.175 13.880 1.00 67.44 216 CYS A CA 1
ATOM 1695 C C . CYS A 1 216 ? 17.084 24.072 12.554 1.00 67.44 216 CYS A C 1
ATOM 1697 O O . CYS A 1 216 ? 16.099 23.336 12.516 1.00 67.44 216 CYS A O 1
ATOM 1699 N N . PRO A 1 217 ? 17.500 24.691 11.428 1.00 63.81 217 PRO A N 1
ATOM 1700 C CA . PRO A 1 217 ? 16.809 24.544 10.141 1.00 63.81 217 PRO A CA 1
ATOM 1701 C C . PRO A 1 217 ? 16.891 23.127 9.553 1.00 63.81 217 PRO A C 1
ATOM 1703 O O . PRO A 1 217 ? 16.033 22.737 8.762 1.00 63.81 217 PRO A O 1
ATOM 1706 N N . LEU A 1 218 ? 17.892 22.335 9.952 1.00 60.94 218 LEU A N 1
ATOM 1707 C CA . LEU A 1 218 ? 18.080 20.945 9.515 1.00 60.94 218 LEU A CA 1
ATOM 1708 C C . LEU A 1 218 ? 17.210 19.954 10.311 1.00 60.94 218 LEU A C 1
ATOM 1710 O O . LEU A 1 218 ? 17.143 18.772 9.978 1.00 60.94 218 LEU A O 1
ATOM 1714 N N . ALA A 1 219 ? 16.504 20.434 11.335 1.00 55.56 219 ALA A N 1
ATOM 1715 C CA . ALA A 1 219 ? 15.478 19.688 12.061 1.00 55.56 219 ALA A CA 1
ATOM 1716 C C . ALA A 1 219 ? 14.103 19.707 11.370 1.00 55.56 219 ALA A C 1
ATOM 1718 O O . ALA A 1 219 ? 13.181 19.009 11.793 1.00 55.56 219 ALA A O 1
ATOM 1719 N N . SER A 1 220 ? 13.950 20.527 10.326 1.00 52.59 220 SER A N 1
ATOM 1720 C CA . SER A 1 220 ? 12.686 20.712 9.603 1.00 52.59 220 SER A CA 1
ATOM 1721 C C . SER A 1 220 ? 12.309 19.518 8.721 1.00 52.59 220 SER A C 1
ATOM 1723 O O . SER A 1 220 ? 11.191 19.483 8.218 1.00 52.59 220 SER A O 1
ATOM 1725 N N . TYR A 1 221 ? 13.188 18.520 8.551 1.00 52.62 221 TYR A N 1
ATOM 1726 C CA . TYR A 1 221 ? 12.897 17.275 7.816 1.00 52.62 221 TYR A CA 1
ATOM 1727 C C . TYR A 1 221 ? 12.080 16.293 8.660 1.00 52.62 221 TYR A C 1
ATOM 1729 O O . TYR A 1 221 ? 12.324 15.086 8.693 1.00 52.62 221 TYR A O 1
ATOM 1737 N N . ARG A 1 222 ? 11.117 16.834 9.398 1.00 48.06 222 ARG A N 1
ATOM 1738 C CA . ARG A 1 222 ? 10.203 16.064 10.215 1.00 48.06 222 ARG A CA 1
ATOM 1739 C C . ARG A 1 222 ? 9.230 15.373 9.262 1.00 48.06 222 ARG A C 1
ATOM 1741 O O . ARG A 1 222 ? 8.653 16.031 8.399 1.00 48.06 222 ARG A O 1
ATOM 1748 N N . PHE A 1 223 ? 9.107 14.051 9.398 1.00 39.66 223 PHE A N 1
ATOM 1749 C CA . PHE A 1 223 ? 8.012 13.260 8.833 1.00 39.66 223 PHE A CA 1
ATOM 1750 C C . PHE A 1 223 ? 6.716 14.073 8.920 1.00 39.66 223 PHE A C 1
ATOM 1752 O O . PHE A 1 223 ? 6.425 14.595 9.996 1.00 39.66 223 PHE A O 1
ATOM 1759 N N . GLY A 1 224 ? 6.070 14.242 7.763 1.00 37.94 224 GLY A N 1
ATOM 1760 C CA . GLY A 1 224 ? 5.206 15.375 7.426 1.00 37.94 224 GLY A CA 1
ATOM 1761 C C . GLY A 1 224 ? 4.226 15.896 8.467 1.00 37.94 224 GLY A C 1
ATOM 1762 O O . GLY A 1 224 ? 3.669 15.094 9.241 1.00 37.94 224 GLY A O 1
#